Protein AF-A0AAY5L417-F1 (afdb_monomer)

Radius of gyration: 21.18 Å; Cα contacts (8 Å, |Δi|>4): 546; chains: 1; bounding box: 54×42×53 Å

Organism: Esox lucius (NCBI:txid8010)

Nearest PDB structures (foldseek):
  7d73-assembly1_F  TM=5.213E-01  e=3.204E-25  Homo sapiens
  7d72-assembly1_F  TM=5.221E-01  e=3.810E-23  Homo sapiens
  7x8k-assembly1_A  TM=5.295E-01  e=1.477E-20  Arabidopsis thaliana
  7x8k-assembly4_D  TM=5.295E-01  e=6.898E-20  Arabidopsis thaliana
  7x8j-assembly2_B  TM=5.228E-01  e=2.788E-18  Arabidopsis thaliana

Solvent-accessible surface area (backbone atoms only — not comparable to full-atom values): 12390 Å² total; per-residue (Å²): 79,40,33,40,34,44,46,79,59,76,36,74,89,54,54,75,62,35,76,85,38,56,50,44,62,42,65,54,92,92,36,34,42,37,52,59,52,50,56,54,40,43,75,54,57,38,43,36,41,34,36,28,35,60,71,74,57,69,66,53,50,56,52,45,52,56,49,23,67,74,69,74,39,48,70,45,78,43,77,43,92,62,94,61,59,88,65,34,52,55,62,73,40,38,75,81,60,62,80,53,93,63,74,64,49,78,46,60,38,85,64,87,75,92,70,61,54,53,58,52,48,52,44,44,65,72,44,71,61,97,72,84,63,79,38,93,56,40,44,76,35,60,78,48,42,74,35,42,68,46,44,51,24,49,51,18,35,37,30,40,42,21,32,38,24,41,24,41,38,30,42,52,15,35,41,29,38,52,15,38,40,34,38,28,37,42,22,37,51,16,36,39,24,35,51,19,37,39,26,67,60,20,34,39,26,43,44,22,37,37,44,60,66,30,42,34,26,28,28,40,34,42,57,71,37,75,44,87,68,64,34,84,59,67,43,76,46,127

Mean predicted aligned error: 10.75 Å

Secondary structure (DSSP, 8-state):
-EEEEEE----GGGTTGGGTS-GGGSBSSSSBHHHHHHHHHHHTT--EEEEEE-S-HHHHHHHHHHHHHHHTSEEEEEE-SS---TTHHHHHTHHHH-SSS--EEEEETT--S---HHHHHHHHHHHTSS--EE-TT-EE-TT-EE-SS-EE-TT-EE-TT-EEEEEEE-TT-EE-TT-EEEEEEE-TT-EE-TT-EEESSEEE-TT-EEPTT-EEES-EEPSS-EE-S-B-S--EE-

InterPro domains:
  IPR011004 Trimeric LpxA-like superfamily [SSF51161] (128-229)
  IPR018357 Hexapeptide transferase, conserved site [PS00101] (134-162)
  IPR025877 MobA-like NTP transferase [PF12804] (3-112)
  IPR029044 Nucleotide-diphospho-sugar transferases [G3DSA:3.90.550.10] (1-168)
  IPR029044 Nucleotide-diphospho-sugar transferases [SSF53448] (1-134)
  IPR050486 Mannose-1-phosphate guanyltransferase [PTHR22572] (1-134)
  IPR056729 Mannose-1-phosphate guanyltransferase, C-terminal domain [PF25087] (132-237)

pLDDT: mean 88.61, std 7.89, range [62.66, 98.31]

Sequence (238 aa):
MKALILVGGYGTRLRPLTLSVPKPLVEFANKPILLHQVEALVKAGVDHVILAVSYMSDLLEREMRVQEERLGIKISLSHEKEPLGTAGPLALARELLTDNDEPFFVLNSDVICDFPFEDMLKFHKHHGREGTIVDPTAVIGQNCTIGPNVTIGAGVVLEDGVRIKRCTVLKGSRVRSHSWLESCIVGWSSSVGQWVRMENVTVLGEDVIVNDELYLNGANVLPHKSITDSVPEPRIIM

Foldseek 3Di:
DEEEEEQPDCPVVPPPQSVVDRQQQPDDPNGRLQVLVVVLVVVLVHQEYEYADEPDVPVVVVVVVVVCVVSVGHYHYQYDPDPPDPCVSVVSCVVVQVPDPQDYHYYYSNDDDNDPSNVLRVLCVVQVDDDDDDDRQEAAEACEREHECEADEHNEYEYALEYEYNEYEYHLEYEYYNEYYYNEYHEANEYHEACEYADAHEYAYHHEYEYHNEYEHQEDEYHPYYHPHHHPDRDYHD

Structure (mmCIF, N/CA/C/O backbone):
data_AF-A0AAY5L417-F1
#
_entry.id   AF-A0AAY5L417-F1
#
loop_
_atom_site.group_PDB
_atom_site.id
_atom_site.type_symbol
_atom_site.label_atom_id
_atom_site.label_alt_id
_atom_site.label_comp_id
_atom_site.label_asym_id
_atom_site.label_entity_id
_atom_site.label_seq_id
_atom_site.pdbx_PDB_ins_code
_atom_site.Cartn_x
_atom_site.Cartn_y
_atom_site.Cartn_z
_atom_site.occupancy
_atom_site.B_iso_or_equiv
_atom_site.auth_seq_id
_atom_site.auth_comp_id
_atom_site.auth_asym_id
_atom_site.auth_atom_id
_atom_site.pdbx_PDB_model_num
ATOM 1 N N . MET A 1 1 ? -11.083 -9.565 11.251 1.00 91.38 1 MET A N 1
ATOM 2 C CA . MET A 1 1 ? -9.917 -8.845 10.673 1.00 91.38 1 MET A CA 1
ATOM 3 C C . MET A 1 1 ? -9.855 -7.396 11.124 1.00 91.38 1 MET A C 1
ATOM 5 O O . MET A 1 1 ? -10.886 -6.738 11.206 1.00 91.38 1 MET A O 1
ATOM 9 N N . LYS A 1 2 ? -8.645 -6.870 11.355 1.00 94.94 2 LYS A N 1
ATOM 10 C CA . LYS A 1 2 ? -8.449 -5.577 12.025 1.00 94.94 2 LYS A CA 1
ATOM 11 C C . LYS A 1 2 ? -7.824 -4.501 11.149 1.00 94.94 2 LYS A C 1
ATOM 13 O O . LYS A 1 2 ? -7.087 -4.789 10.207 1.00 94.94 2 LYS A O 1
ATOM 18 N N . ALA A 1 3 ? -8.066 -3.248 11.511 1.00 94.75 3 ALA A N 1
ATOM 19 C CA . ALA A 1 3 ? -7.359 -2.102 10.957 1.00 94.75 3 ALA A CA 1
ATOM 20 C C . ALA A 1 3 ? -7.036 -1.081 12.049 1.00 94.75 3 ALA A C 1
ATOM 22 O O . ALA A 1 3 ? -7.872 -0.808 12.904 1.00 94.75 3 ALA A O 1
ATOM 23 N N . LEU A 1 4 ? -5.850 -0.481 11.992 1.00 94.19 4 LEU A N 1
ATOM 24 C CA . LEU A 1 4 ? -5.454 0.656 12.811 1.00 94.19 4 LEU A CA 1
ATOM 25 C C . LEU A 1 4 ? -5.347 1.911 11.942 1.00 94.19 4 LEU A C 1
ATOM 27 O O . LEU A 1 4 ? -4.606 1.940 10.961 1.00 94.19 4 LEU A O 1
ATOM 31 N N . ILE A 1 5 ? -6.061 2.969 12.319 1.00 92.56 5 ILE A N 1
ATOM 32 C CA . ILE A 1 5 ? -6.009 4.265 11.641 1.00 92.56 5 ILE A CA 1
ATOM 33 C C . ILE A 1 5 ? -5.352 5.283 12.571 1.00 92.56 5 ILE A C 1
ATOM 35 O O . ILE A 1 5 ? -5.817 5.533 13.684 1.00 92.56 5 ILE A O 1
ATOM 39 N N . LEU A 1 6 ? -4.269 5.891 12.097 1.00 90.56 6 LEU A N 1
ATOM 40 C CA . LEU A 1 6 ? -3.504 6.913 12.800 1.00 90.56 6 LEU A CA 1
ATOM 41 C C . LEU A 1 6 ? -4.222 8.265 12.721 1.00 90.56 6 LEU A C 1
ATOM 43 O O . LEU A 1 6 ? -4.319 8.889 11.658 1.00 90.56 6 LEU A O 1
ATOM 47 N N . VAL A 1 7 ? -4.705 8.738 13.870 1.00 86.81 7 VAL A N 1
ATOM 48 C CA . VAL A 1 7 ? -5.500 9.964 14.052 1.00 86.81 7 VAL A CA 1
ATOM 49 C C . VAL A 1 7 ? -4.700 10.996 14.876 1.00 86.81 7 VAL A C 1
ATOM 51 O O . VAL A 1 7 ? -5.196 11.644 15.791 1.00 86.81 7 VAL A O 1
ATOM 54 N N . GLY A 1 8 ? -3.414 11.162 14.547 1.00 71.50 8 GLY A N 1
ATOM 55 C CA . GLY A 1 8 ? -2.454 11.944 15.348 1.00 71.50 8 GLY A CA 1
ATOM 56 C C . GLY A 1 8 ? -2.228 13.405 14.927 1.00 71.50 8 GLY A C 1
ATOM 57 O O . GLY A 1 8 ? -1.268 14.029 15.371 1.00 71.50 8 GLY A O 1
ATOM 58 N N . GLY A 1 9 ? -3.044 13.972 14.033 1.00 74.31 9 GLY A N 1
ATOM 59 C CA . GLY A 1 9 ? -2.756 15.269 13.406 1.00 74.31 9 GLY A CA 1
ATOM 60 C C . GLY A 1 9 ? -3.695 16.405 13.815 1.00 74.31 9 GLY A C 1
ATOM 61 O O . GLY A 1 9 ? -4.888 16.345 13.542 1.00 74.31 9 GLY A O 1
ATOM 62 N N . TYR A 1 10 ? -3.141 17.527 14.291 1.00 75.81 10 TYR A N 1
ATOM 63 C CA . TYR A 1 10 ? -3.894 18.770 14.564 1.00 75.81 10 TYR A CA 1
ATOM 64 C C . TYR A 1 10 ? -4.519 19.431 13.320 1.00 75.81 10 TYR A C 1
ATOM 66 O O . TYR A 1 10 ? -5.216 20.436 13.434 1.00 75.81 10 TYR A O 1
ATOM 74 N N . GLY A 1 11 ? -4.216 18.937 12.113 1.00 80.38 11 GLY A N 1
ATOM 75 C CA . GLY A 1 11 ? -4.819 19.425 10.871 1.00 80.38 11 GLY A CA 1
ATOM 76 C C . GLY A 1 11 ? -4.619 20.921 10.615 1.00 80.38 11 GLY A C 1
ATOM 77 O O . GLY A 1 11 ? -5.486 21.557 10.024 1.00 80.38 11 GLY A O 1
ATOM 78 N N . THR A 1 12 ? -3.491 21.499 11.043 1.00 84.38 12 THR A N 1
ATOM 79 C CA . THR A 1 12 ? -3.256 22.957 11.033 1.00 84.38 12 THR A CA 1
ATOM 80 C C . THR A 1 12 ? -3.364 23.601 9.651 1.00 84.38 12 THR A C 1
ATOM 82 O O . THR A 1 12 ? -3.789 24.747 9.547 1.00 84.38 12 THR A O 1
ATOM 85 N N . ARG A 1 13 ? -3.035 22.856 8.590 1.00 85.31 13 ARG A N 1
ATOM 86 C CA . ARG A 1 13 ? -3.146 23.297 7.189 1.00 85.31 13 ARG A CA 1
ATOM 87 C C . ARG A 1 13 ? -4.584 23.348 6.659 1.00 85.31 13 ARG A C 1
ATOM 89 O O . ARG A 1 13 ? -4.819 24.004 5.657 1.00 85.31 13 ARG A O 1
ATOM 96 N N . LEU A 1 14 ? -5.526 22.672 7.321 1.00 83.00 14 LEU A N 1
ATOM 97 C CA . LEU A 1 14 ? -6.958 22.678 6.986 1.00 83.00 14 LEU A CA 1
ATOM 98 C C . LEU A 1 14 ? -7.754 23.695 7.816 1.00 83.00 14 LEU A C 1
ATOM 100 O O . LEU A 1 14 ? -8.984 23.702 7.793 1.00 83.00 14 LEU A O 1
ATOM 104 N N . ARG A 1 15 ? -7.074 24.566 8.566 1.00 87.62 15 ARG A N 1
ATOM 105 C CA . ARG A 1 15 ? -7.744 25.678 9.243 1.00 87.62 15 ARG A CA 1
ATOM 106 C C . ARG A 1 15 ? -8.368 26.609 8.187 1.00 87.62 15 ARG A C 1
ATOM 108 O O . ARG A 1 15 ? -7.743 26.834 7.153 1.00 87.62 15 ARG A O 1
ATOM 115 N N . PRO A 1 16 ? -9.577 27.147 8.430 1.00 90.12 16 PRO A N 1
ATOM 116 C CA . PRO A 1 16 ? -10.263 27.210 9.725 1.00 90.12 16 PRO A CA 1
ATOM 117 C C . PRO A 1 16 ? -11.110 25.981 10.102 1.00 90.12 16 PRO A C 1
ATOM 119 O O . PRO A 1 16 ? -11.549 25.907 11.244 1.00 90.12 16 PRO A O 1
ATOM 122 N N . LEU A 1 17 ? -11.317 25.007 9.208 1.00 86.06 17 LEU A N 1
ATOM 123 C CA . LEU A 1 17 ? -12.236 23.875 9.438 1.00 86.06 17 LEU A CA 1
ATOM 124 C C . LEU A 1 17 ? -11.851 23.036 10.664 1.00 86.06 17 LEU A C 1
ATOM 126 O O . LEU A 1 17 ? -12.703 22.598 11.431 1.00 86.06 17 LEU A O 1
ATOM 130 N N . THR A 1 18 ? -10.549 22.869 10.883 1.00 86.50 18 THR A N 1
ATOM 131 C CA . THR A 1 18 ? -10.002 22.067 11.984 1.00 86.50 18 THR A CA 1
ATOM 132 C C . THR A 1 18 ? -9.954 22.785 13.336 1.00 86.50 18 THR A C 1
ATOM 134 O O . THR A 1 18 ? -9.373 22.264 14.285 1.00 86.50 18 THR A O 1
ATOM 137 N N . LEU A 1 19 ? -10.528 23.992 13.441 1.00 85.12 19 LEU A N 1
ATOM 138 C CA . LEU A 1 19 ? -10.663 24.707 14.716 1.00 85.12 19 LEU A CA 1
ATOM 139 C C . LEU A 1 19 ? -11.875 24.235 15.529 1.00 85.12 19 LEU A C 1
ATOM 141 O O . LEU A 1 19 ? -11.821 24.267 16.755 1.00 85.12 19 LEU A O 1
ATOM 145 N N . SER A 1 20 ? -12.954 23.815 14.864 1.00 84.81 20 SER A N 1
ATOM 146 C CA . SER A 1 20 ? -14.202 23.370 15.500 1.00 84.81 20 SER A CA 1
ATOM 147 C C . SER A 1 20 ? -14.450 21.867 15.373 1.00 84.81 20 SER A C 1
ATOM 149 O O . SER A 1 20 ? -15.219 21.314 16.155 1.00 84.81 20 SER A O 1
ATOM 151 N N . VAL A 1 21 ? -13.814 21.207 14.401 1.00 86.31 21 VAL A N 1
ATOM 152 C CA . VAL A 1 21 ? -14.024 19.792 14.075 1.00 86.31 21 VAL A CA 1
ATOM 153 C C . VAL A 1 21 ? -12.662 19.096 13.957 1.00 86.31 21 VAL A C 1
ATOM 155 O O . VAL A 1 21 ? -11.756 19.641 13.325 1.00 86.31 21 VAL A O 1
ATOM 158 N N . PRO A 1 22 ? -12.458 17.899 14.538 1.00 86.12 22 PRO A N 1
ATOM 159 C CA . PRO A 1 22 ? -11.199 17.181 14.383 1.00 86.12 22 PRO A CA 1
ATOM 160 C C . PRO A 1 22 ? -10.995 16.774 12.917 1.00 86.12 22 PRO A C 1
ATOM 162 O O . PRO A 1 22 ? -11.947 16.430 12.219 1.00 86.12 22 PRO A O 1
ATOM 165 N N . LYS A 1 23 ? -9.739 16.770 12.448 1.00 87.62 23 LYS A N 1
ATOM 166 C CA . LYS A 1 23 ? -9.378 16.487 11.043 1.00 87.62 23 LYS A CA 1
ATOM 167 C C . LYS A 1 23 ? -10.105 15.277 10.416 1.00 87.62 23 LYS A C 1
ATOM 169 O O . LYS A 1 23 ? -10.575 15.430 9.293 1.00 87.62 23 LYS A O 1
ATOM 174 N N . PRO A 1 24 ? -10.242 14.115 11.088 1.00 89.00 24 PRO A N 1
ATOM 175 C CA . PRO A 1 24 ? -10.909 12.948 10.502 1.00 89.00 24 PRO A CA 1
ATOM 176 C C . PRO A 1 24 ? -12.411 13.146 10.251 1.00 89.00 24 PRO A C 1
ATOM 178 O O . PRO A 1 24 ? -12.980 12.457 9.408 1.00 89.00 24 PRO A O 1
ATOM 181 N N . LEU A 1 25 ? -13.044 14.072 10.980 1.00 89.44 25 LEU A N 1
ATOM 182 C CA . LEU A 1 25 ? -14.461 14.409 10.842 1.00 89.44 25 LEU A CA 1
ATOM 183 C C . LEU A 1 25 ? -14.721 15.559 9.867 1.00 89.44 25 LEU A C 1
ATOM 185 O O . LEU A 1 25 ? -15.877 15.848 9.575 1.00 89.44 25 LEU A O 1
ATOM 189 N N . VAL A 1 26 ? -13.676 16.214 9.349 1.00 89.44 26 VAL A N 1
ATOM 190 C CA . VAL A 1 26 ? -13.856 17.185 8.266 1.00 89.44 26 VAL A CA 1
ATOM 191 C C . VAL A 1 26 ? -14.496 16.462 7.088 1.00 89.44 26 VAL A C 1
ATOM 193 O O . VAL A 1 26 ? -14.071 15.368 6.716 1.00 89.44 26 VAL A O 1
ATOM 196 N N . GLU A 1 27 ? -15.536 17.057 6.520 1.00 89.25 27 GLU A N 1
ATOM 197 C CA . GLU A 1 27 ? -16.253 16.453 5.409 1.00 89.25 27 GLU A CA 1
ATOM 198 C C . GLU A 1 27 ? -15.516 16.680 4.089 1.00 89.25 27 GLU A C 1
ATOM 200 O O . GLU A 1 27 ? -15.086 17.787 3.760 1.00 89.25 27 GLU A O 1
ATOM 205 N N . PHE A 1 28 ? -15.419 15.618 3.300 1.00 86.12 28 PHE A N 1
ATOM 206 C CA . PHE A 1 28 ? -15.027 15.651 1.903 1.00 86.12 28 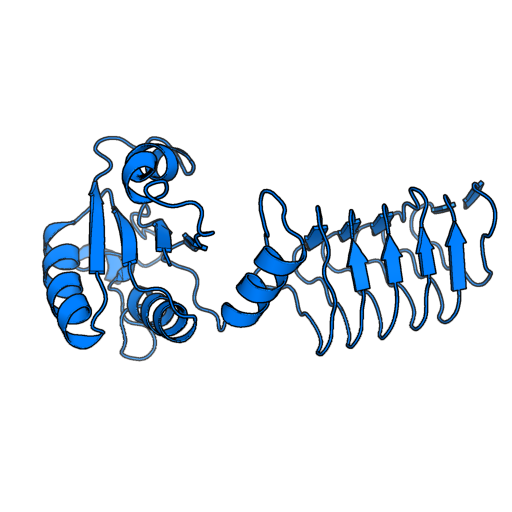PHE A CA 1
ATOM 207 C C . PHE A 1 28 ? -16.136 14.994 1.082 1.00 86.12 28 PHE A C 1
ATOM 209 O O . PHE A 1 28 ? -16.503 13.845 1.336 1.00 86.12 28 PHE A O 1
ATOM 216 N N . ALA A 1 29 ? -16.694 15.740 0.126 1.00 86.50 29 ALA A N 1
ATOM 217 C CA . ALA A 1 29 ? -17.884 15.340 -0.629 1.00 86.50 29 ALA A CA 1
ATOM 218 C C . ALA A 1 29 ? -19.081 14.958 0.277 1.00 86.50 29 ALA A C 1
ATOM 220 O O . ALA A 1 29 ? -19.704 13.916 0.087 1.00 86.50 29 ALA A O 1
ATOM 221 N N . ASN A 1 30 ? -19.395 15.814 1.265 1.00 88.06 30 ASN A N 1
ATOM 222 C CA . ASN A 1 30 ? -20.503 15.655 2.229 1.00 88.06 30 ASN A CA 1
ATOM 223 C C . ASN A 1 30 ? -20.436 14.372 3.078 1.00 88.06 30 ASN A C 1
ATOM 225 O O . ASN A 1 30 ? -21.458 13.829 3.493 1.00 88.06 30 ASN A O 1
ATOM 229 N N . LYS A 1 31 ? -19.228 13.849 3.299 1.00 88.25 31 LYS A N 1
ATOM 230 C CA . LYS A 1 31 ? -18.982 12.689 4.152 1.00 88.25 31 LYS A CA 1
ATOM 231 C C . LYS A 1 31 ? -17.668 12.885 4.913 1.00 88.25 31 LYS A C 1
ATOM 233 O O . LYS A 1 31 ? -16.700 13.328 4.292 1.00 88.25 31 LYS A O 1
ATOM 238 N N . PRO A 1 32 ? -17.586 12.548 6.213 1.00 90.25 32 PRO A N 1
ATOM 239 C CA . PRO A 1 32 ? -16.332 12.598 6.963 1.00 90.25 32 PRO A CA 1
ATOM 240 C C . PRO A 1 32 ? -15.194 11.860 6.248 1.00 90.25 32 PRO A C 1
ATOM 242 O O . PRO A 1 32 ? -15.387 10.734 5.783 1.00 90.25 32 PRO A O 1
ATOM 245 N N . ILE A 1 33 ? -14.002 12.465 6.192 1.00 90.06 33 ILE A N 1
ATOM 246 C CA . ILE A 1 33 ? -12.805 11.878 5.558 1.00 90.06 33 ILE A CA 1
ATOM 247 C C . ILE A 1 33 ? -12.553 10.452 6.062 1.00 90.06 33 ILE A C 1
ATOM 249 O O . ILE A 1 33 ? -12.352 9.537 5.264 1.00 90.06 33 ILE A O 1
ATOM 253 N N . LEU A 1 34 ? -12.627 10.255 7.381 1.00 91.06 34 LEU A N 1
ATOM 254 C CA . LEU A 1 34 ? -12.413 8.954 8.011 1.00 91.06 34 LEU A CA 1
ATOM 255 C C . LEU A 1 34 ? -13.403 7.895 7.517 1.00 91.06 34 LEU A C 1
ATOM 257 O O . LEU A 1 34 ? -13.041 6.732 7.355 1.00 91.06 34 LEU A O 1
ATOM 261 N N . LEU A 1 35 ? -14.650 8.292 7.262 1.00 91.38 35 LEU A N 1
ATOM 262 C CA . LEU A 1 35 ? -15.721 7.361 6.939 1.00 91.38 35 LEU A CA 1
ATOM 263 C C . LEU A 1 35 ? -15.547 6.729 5.557 1.00 91.38 35 LEU A C 1
ATOM 265 O O . LEU A 1 35 ? -15.910 5.571 5.377 1.00 91.38 35 LEU A O 1
ATOM 269 N N . HIS A 1 36 ? -14.934 7.444 4.607 1.00 91.00 36 HIS A N 1
ATOM 270 C CA . HIS A 1 36 ? -14.555 6.863 3.314 1.00 91.00 36 HIS A CA 1
ATOM 271 C C . HIS A 1 36 ? -13.605 5.671 3.491 1.00 91.00 36 HIS A C 1
ATOM 273 O O . HIS A 1 36 ? -13.816 4.626 2.879 1.00 91.00 36 HIS A O 1
ATOM 279 N N . GLN A 1 37 ? -12.602 5.797 4.371 1.00 91.06 37 GLN A N 1
ATOM 280 C CA . GLN A 1 37 ? -11.658 4.711 4.656 1.00 91.06 37 GLN A CA 1
ATOM 281 C C . GLN A 1 37 ? -12.329 3.556 5.400 1.00 91.06 37 GLN A C 1
ATOM 283 O O . GLN A 1 37 ? -12.148 2.401 5.027 1.00 91.06 37 GLN A O 1
ATOM 288 N N . VAL A 1 38 ? -13.124 3.858 6.432 1.00 92.81 38 VAL A N 1
ATOM 289 C CA . VAL A 1 38 ? -13.808 2.829 7.227 1.00 92.81 38 VAL A CA 1
ATOM 290 C C . VAL A 1 38 ? -14.755 2.013 6.348 1.00 92.81 38 VAL A C 1
ATOM 292 O O . VAL A 1 38 ? -14.675 0.792 6.356 1.00 92.81 38 VAL A O 1
ATOM 295 N N . GLU A 1 39 ? -15.592 2.647 5.524 1.00 92.25 39 GLU A N 1
ATOM 296 C CA . GLU A 1 39 ? -16.501 1.924 4.622 1.00 92.25 39 GLU A CA 1
ATOM 297 C C . GLU A 1 39 ? -15.750 1.038 3.616 1.00 92.25 39 GLU A C 1
ATOM 299 O O . GLU A 1 39 ? -16.204 -0.065 3.308 1.00 92.25 39 GLU A O 1
ATOM 304 N N . ALA A 1 40 ? -14.597 1.489 3.115 1.00 91.00 40 ALA A N 1
ATOM 305 C CA . ALA A 1 40 ? -13.755 0.692 2.227 1.00 91.00 40 ALA A CA 1
ATOM 306 C C . ALA A 1 40 ? -13.113 -0.511 2.947 1.00 91.00 40 ALA A C 1
ATOM 308 O O . ALA A 1 40 ? -13.074 -1.607 2.390 1.00 91.00 40 ALA A O 1
ATOM 309 N N . LEU A 1 41 ? -12.679 -0.344 4.200 1.00 93.25 41 LEU A N 1
ATOM 310 C CA . LEU A 1 41 ? -12.160 -1.433 5.035 1.00 93.25 41 LEU A CA 1
ATOM 311 C C . LEU A 1 41 ? -13.239 -2.474 5.360 1.00 93.25 41 LEU A C 1
ATOM 313 O O . LEU A 1 41 ? -12.972 -3.672 5.277 1.00 93.25 41 LEU A O 1
ATOM 317 N N . VAL A 1 42 ? -14.464 -2.037 5.674 1.00 93.94 42 VAL A N 1
ATOM 318 C CA . VAL A 1 42 ? -15.598 -2.943 5.932 1.00 93.94 42 VAL A CA 1
ATOM 319 C C . VAL A 1 42 ? -15.894 -3.804 4.708 1.00 93.94 42 VAL A C 1
ATOM 321 O O . VAL A 1 42 ? -16.058 -5.015 4.836 1.00 93.94 42 VAL A O 1
ATOM 324 N N . LYS A 1 43 ? -15.888 -3.214 3.504 1.00 91.19 43 LYS A N 1
ATOM 325 C CA . LYS A 1 43 ? -16.041 -3.974 2.250 1.00 91.19 43 LYS A CA 1
ATOM 326 C C . LYS A 1 43 ? -14.951 -5.035 2.075 1.00 91.19 43 LYS A C 1
ATOM 328 O O . LYS A 1 43 ? -15.248 -6.118 1.592 1.00 91.19 43 LYS A O 1
ATOM 333 N N . ALA A 1 44 ? -13.729 -4.753 2.527 1.00 91.00 44 ALA A N 1
ATOM 334 C CA . ALA A 1 44 ? -12.610 -5.694 2.496 1.00 91.00 44 ALA A CA 1
ATOM 335 C C . ALA A 1 44 ? -12.645 -6.765 3.609 1.00 91.00 44 ALA A C 1
ATOM 337 O O . ALA A 1 44 ? -11.736 -7.593 3.685 1.00 91.00 44 ALA A O 1
ATOM 338 N N . GLY A 1 45 ? -13.673 -6.766 4.465 1.00 93.31 45 GLY A N 1
ATOM 339 C CA . GLY A 1 45 ? -13.864 -7.752 5.531 1.00 93.31 45 GLY A CA 1
ATOM 340 C C . GLY A 1 45 ? -13.271 -7.363 6.887 1.00 93.31 45 GLY A C 1
ATOM 341 O O . GLY A 1 45 ? -13.110 -8.230 7.745 1.00 93.31 45 GLY A O 1
ATOM 342 N N . VAL A 1 46 ? -12.930 -6.089 7.102 1.00 95.00 46 VAL A N 1
ATOM 343 C CA . VAL A 1 46 ? -12.531 -5.589 8.427 1.00 95.00 46 VAL A CA 1
ATOM 344 C C . VAL A 1 46 ? -13.761 -5.471 9.324 1.00 95.00 46 VAL A C 1
ATOM 346 O O . VAL A 1 46 ? -14.717 -4.777 8.988 1.00 95.00 46 VAL A O 1
ATOM 349 N N . ASP A 1 47 ? -13.707 -6.120 10.484 1.00 94.62 47 ASP A N 1
ATOM 350 C CA . ASP A 1 47 ? -14.770 -6.145 11.496 1.00 94.62 47 ASP A CA 1
ATOM 351 C C . ASP A 1 47 ? -14.419 -5.333 12.750 1.00 94.62 47 ASP A C 1
ATOM 353 O O . ASP A 1 47 ? -15.296 -5.034 13.561 1.00 94.62 47 ASP A O 1
ATOM 357 N N . HIS A 1 48 ? -13.151 -4.939 12.911 1.00 95.31 48 HIS A N 1
ATOM 358 C CA . HIS A 1 48 ? -12.685 -4.157 14.052 1.00 95.31 48 HIS A CA 1
ATOM 359 C C . HIS A 1 48 ? -11.695 -3.072 13.615 1.00 95.31 48 HIS A C 1
ATOM 361 O O . HIS A 1 48 ? -10.580 -3.353 13.173 1.00 95.31 48 HIS A O 1
ATOM 367 N N . VAL A 1 49 ? -12.097 -1.810 13.768 1.00 95.38 49 VAL A N 1
ATOM 368 C CA . VAL A 1 49 ? -11.269 -0.633 13.481 1.00 95.38 49 VAL A CA 1
ATOM 369 C C . VAL A 1 49 ? -10.786 -0.002 14.786 1.00 95.38 49 VAL A C 1
ATOM 371 O O . VAL A 1 49 ? -11.567 0.284 15.690 1.00 95.38 49 VAL A O 1
ATOM 374 N N . ILE A 1 50 ? -9.485 0.243 14.884 1.00 93.88 50 ILE A N 1
ATOM 375 C CA . ILE A 1 50 ? -8.827 0.875 16.025 1.00 93.88 50 ILE A CA 1
ATOM 376 C C . ILE A 1 50 ? -8.354 2.260 15.587 1.00 93.88 50 ILE A C 1
ATOM 378 O O . ILE A 1 50 ? -7.533 2.394 14.682 1.00 93.88 50 ILE A O 1
ATOM 382 N N . LEU A 1 51 ? -8.860 3.308 16.225 1.00 92.44 51 LEU A N 1
ATOM 383 C CA . LEU A 1 51 ? -8.451 4.683 15.962 1.00 92.44 51 LEU A CA 1
ATOM 384 C C . LEU A 1 51 ? -7.424 5.110 17.006 1.00 92.44 51 LEU A C 1
ATOM 386 O O . LEU A 1 51 ? -7.725 5.208 18.194 1.00 92.44 51 LEU A O 1
ATOM 390 N N . ALA A 1 52 ? -6.206 5.376 16.555 1.00 90.06 52 ALA A N 1
ATOM 391 C CA . ALA A 1 52 ? -5.123 5.897 17.376 1.00 90.06 52 ALA A CA 1
ATOM 392 C C . ALA A 1 52 ? -5.269 7.417 17.531 1.00 90.06 52 ALA A C 1
ATOM 394 O O . ALA A 1 52 ? -4.853 8.168 16.648 1.00 90.06 52 ALA A O 1
ATOM 395 N N . VAL A 1 53 ? -5.891 7.863 18.623 1.00 86.19 53 VAL A N 1
ATOM 396 C CA . VAL A 1 53 ? -6.335 9.251 18.836 1.00 86.19 53 VAL A CA 1
ATOM 397 C C . VAL A 1 53 ? -5.513 9.954 19.915 1.00 86.19 53 VAL A C 1
ATOM 399 O O . VAL A 1 53 ? -5.186 9.355 20.934 1.00 86.19 53 VAL A O 1
ATOM 402 N N . SER A 1 54 ? -5.237 11.247 19.728 1.00 75.06 54 SER A N 1
ATOM 403 C CA . SER A 1 54 ? -4.555 12.085 20.732 1.00 75.06 54 SER A CA 1
ATOM 404 C C . SER A 1 54 ? -5.354 13.329 21.161 1.00 75.06 54 SER A C 1
ATOM 406 O O . SER A 1 54 ? -5.345 13.684 22.336 1.00 75.06 54 SER A O 1
ATOM 408 N N . TYR A 1 55 ? -6.079 13.991 20.243 1.00 66.12 55 TYR A N 1
ATOM 409 C CA . TYR A 1 55 ? -6.741 15.292 20.465 1.00 66.12 55 TYR A CA 1
ATOM 410 C C . TYR A 1 55 ? -8.247 15.273 20.132 1.00 66.12 55 TYR A C 1
ATOM 412 O O . TYR A 1 55 ? -8.652 14.624 19.172 1.00 66.12 55 TYR A O 1
ATOM 420 N N . MET A 1 56 ? -9.065 16.032 20.887 1.00 62.66 56 MET A N 1
ATOM 421 C CA . MET A 1 56 ? -10.527 16.192 20.694 1.00 62.66 56 MET A CA 1
ATOM 422 C C . MET A 1 56 ? -11.302 14.862 20.562 1.00 62.66 56 MET A C 1
ATOM 424 O O . MET A 1 56 ? -12.099 14.674 19.641 1.00 62.66 56 MET A O 1
ATOM 428 N N . SER A 1 57 ? -11.081 13.933 21.497 1.00 66.00 57 SER A N 1
ATOM 429 C CA . SER A 1 57 ? -11.654 12.583 21.439 1.00 66.00 57 SER A CA 1
ATOM 430 C C . SER A 1 57 ? -13.172 12.523 21.599 1.00 66.00 57 SER A C 1
ATOM 432 O O . SER A 1 57 ? -13.777 11.652 20.994 1.00 66.00 57 SER A O 1
ATOM 434 N N . ASP A 1 58 ? -13.808 13.435 22.337 1.00 79.88 58 ASP A N 1
ATOM 435 C CA . ASP A 1 58 ? -15.224 13.272 22.713 1.00 79.88 58 ASP A CA 1
ATOM 436 C C . ASP A 1 58 ? -16.192 13.377 21.524 1.00 79.88 58 ASP A C 1
ATOM 438 O O . ASP A 1 58 ? -17.159 12.621 21.431 1.00 79.88 58 ASP A O 1
ATOM 442 N N . LEU A 1 59 ? -15.950 14.318 20.601 1.00 83.25 59 LEU A N 1
ATOM 443 C CA . LEU A 1 59 ? -16.781 14.465 19.400 1.00 83.25 59 LEU A CA 1
ATOM 444 C C . LEU A 1 59 ? -16.567 13.285 18.448 1.00 83.25 59 LEU A C 1
ATOM 446 O O . LEU A 1 59 ? -17.531 12.741 17.916 1.00 83.25 59 LEU A O 1
ATOM 450 N N . LEU A 1 60 ? -15.306 12.879 18.276 1.00 85.69 60 LEU A N 1
ATOM 451 C CA . LEU A 1 60 ? -14.949 11.716 17.474 1.00 85.69 60 LEU A CA 1
ATOM 452 C C . LEU A 1 60 ? -15.564 10.440 18.054 1.00 85.69 60 LEU A C 1
ATOM 454 O O . LEU A 1 60 ? -16.140 9.666 17.307 1.00 85.69 60 LEU A O 1
ATOM 458 N N . GLU A 1 61 ? -15.516 10.246 19.369 1.00 86.44 61 GLU A N 1
ATOM 459 C CA . GLU A 1 61 ? -16.098 9.084 20.040 1.00 86.44 61 GLU A CA 1
ATOM 460 C C . GLU A 1 61 ? -17.612 9.007 19.834 1.00 86.44 61 GLU A C 1
ATOM 462 O O . GLU A 1 61 ? -18.129 7.947 19.486 1.00 86.44 61 GLU A O 1
ATOM 467 N N . ARG A 1 62 ? -18.326 10.127 20.002 1.00 88.62 62 ARG A N 1
ATOM 468 C CA . ARG A 1 62 ? -19.779 10.179 19.774 1.00 88.62 62 ARG A CA 1
ATOM 469 C C . ARG A 1 62 ? -20.137 9.814 18.341 1.00 88.62 62 ARG A C 1
ATOM 471 O O . ARG A 1 62 ? -21.018 8.985 18.140 1.00 88.62 62 ARG A O 1
ATOM 478 N N . GLU A 1 63 ? -19.446 10.405 17.370 1.00 88.69 63 GLU A N 1
ATOM 479 C CA . GLU A 1 63 ? -19.691 10.119 15.958 1.00 88.69 63 GLU A CA 1
ATOM 480 C C . GLU A 1 63 ? -19.356 8.661 15.628 1.00 88.69 63 GLU A C 1
ATOM 482 O O . GLU A 1 63 ? -20.141 7.970 14.986 1.00 88.69 63 GLU A O 1
ATOM 487 N N . MET A 1 64 ? -18.230 8.146 16.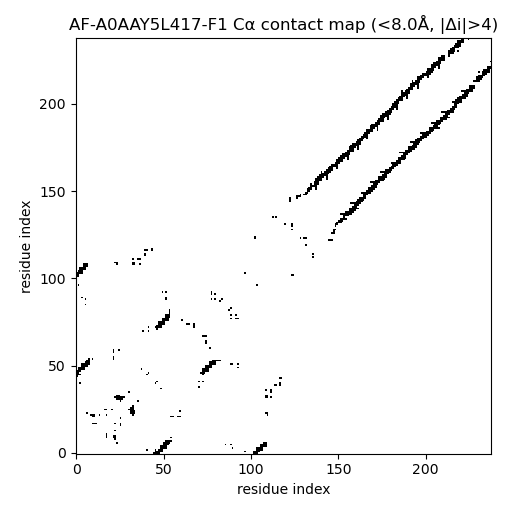125 1.00 89.62 64 MET A N 1
ATOM 488 C CA . MET A 1 64 ? -17.816 6.769 15.865 1.00 89.62 64 MET A CA 1
ATOM 489 C C . MET A 1 64 ? -18.773 5.735 16.452 1.00 89.62 64 MET A C 1
ATOM 491 O O . MET A 1 64 ? -18.982 4.726 15.795 1.00 89.62 64 MET A O 1
ATOM 495 N N . ARG A 1 65 ? -19.423 5.987 17.595 1.00 90.00 65 ARG A N 1
ATOM 496 C CA . ARG A 1 65 ? -20.475 5.093 18.121 1.00 90.00 65 ARG A CA 1
ATOM 497 C C . ARG A 1 65 ? -21.667 4.971 17.169 1.00 90.00 65 ARG A C 1
ATOM 499 O O . ARG A 1 65 ? -22.162 3.874 16.940 1.00 90.00 65 ARG A O 1
ATOM 506 N N . VAL A 1 66 ? -22.095 6.082 16.565 1.00 92.38 66 VAL A N 1
ATOM 507 C CA . VAL A 1 66 ? -23.174 6.069 15.561 1.00 92.38 66 VAL A CA 1
ATOM 508 C C . VAL A 1 66 ? -22.747 5.272 14.326 1.00 92.38 66 VAL A C 1
ATOM 510 O O . VAL A 1 66 ? -23.525 4.489 13.780 1.00 92.38 66 VAL A O 1
ATOM 513 N N . GLN A 1 67 ? -21.499 5.448 13.884 1.00 92.12 67 GLN A N 1
ATOM 514 C CA . GLN A 1 67 ? -20.969 4.721 12.730 1.00 92.12 67 GLN A CA 1
ATOM 515 C C . GLN A 1 67 ? -20.739 3.231 13.025 1.00 92.12 67 GLN A C 1
ATOM 517 O O . GLN A 1 67 ? -20.959 2.411 12.137 1.00 92.12 67 GLN A O 1
ATOM 522 N N . GLU A 1 68 ? -20.348 2.879 14.250 1.00 92.44 68 GLU A N 1
ATOM 523 C CA . GLU A 1 68 ? -20.178 1.506 14.736 1.00 92.44 68 GLU A CA 1
ATOM 524 C C . GLU A 1 68 ? -21.486 0.715 14.585 1.00 92.44 68 GLU A C 1
ATOM 526 O O . GLU A 1 68 ? -21.516 -0.316 13.911 1.00 92.44 68 GLU A O 1
ATOM 531 N N . GLU A 1 69 ? -22.592 1.262 15.101 1.00 92.06 69 GLU A N 1
ATOM 532 C CA . GLU A 1 69 ? -23.929 0.669 14.974 1.00 92.06 69 GLU A CA 1
ATOM 533 C C . GLU A 1 69 ? -24.397 0.594 13.516 1.00 92.06 69 GLU A C 1
ATOM 535 O O . GLU A 1 69 ? -24.930 -0.428 13.083 1.00 92.06 69 GLU A O 1
ATOM 540 N N . ARG A 1 70 ? -24.177 1.660 12.733 1.00 93.62 70 ARG A N 1
ATOM 541 C CA . ARG A 1 70 ? -24.604 1.720 11.326 1.00 93.62 70 ARG A CA 1
ATOM 542 C C . ARG A 1 70 ? -23.887 0.694 10.448 1.00 93.62 70 ARG A C 1
ATOM 544 O O . ARG A 1 70 ? -24.492 0.156 9.524 1.00 93.62 70 ARG A O 1
ATOM 551 N N . LEU A 1 71 ? -22.594 0.488 10.682 1.00 92.81 71 LEU A N 1
ATOM 552 C CA . LEU A 1 71 ? -21.745 -0.375 9.862 1.00 92.81 71 LEU A CA 1
ATOM 553 C C . LEU A 1 71 ? -21.687 -1.817 10.376 1.00 92.81 71 LEU A C 1
ATOM 555 O O . LEU A 1 71 ? -21.247 -2.692 9.635 1.00 92.81 71 LEU A O 1
ATOM 559 N N . GLY A 1 72 ? -22.132 -2.073 11.611 1.00 93.38 72 GLY A N 1
ATOM 560 C CA . GLY A 1 72 ? -22.119 -3.407 12.212 1.00 93.38 72 GLY A CA 1
ATOM 561 C C . GLY A 1 72 ? -20.709 -3.936 12.487 1.00 93.38 72 GLY A C 1
ATOM 562 O O . GLY A 1 72 ? -20.489 -5.143 12.436 1.00 93.38 72 GLY A O 1
ATOM 563 N N . ILE A 1 73 ? -19.756 -3.039 12.749 1.00 95.31 73 ILE A N 1
ATOM 564 C CA . ILE A 1 73 ? -18.369 -3.369 13.110 1.00 95.31 73 ILE A CA 1
ATOM 565 C C . ILE A 1 73 ? -18.070 -2.910 14.530 1.00 95.31 73 ILE A C 1
ATOM 567 O O . ILE A 1 73 ? -18.875 -2.205 15.119 1.00 95.31 73 ILE A O 1
ATOM 571 N N . LYS A 1 74 ? -16.906 -3.270 15.072 1.00 94.56 74 LYS A N 1
ATOM 572 C CA . LYS A 1 74 ? -16.387 -2.725 16.329 1.00 94.56 74 LYS A CA 1
ATOM 573 C C . LYS A 1 74 ? -15.460 -1.544 16.052 1.00 94.56 74 LYS A C 1
ATOM 575 O O . LYS A 1 74 ? -14.547 -1.668 15.233 1.00 94.56 74 LYS A O 1
ATOM 580 N N . ILE A 1 75 ? -15.618 -0.430 16.763 1.00 94.06 75 ILE A N 1
ATOM 581 C CA . ILE A 1 75 ? -14.696 0.714 16.684 1.00 94.06 75 ILE A CA 1
ATOM 582 C C . ILE A 1 75 ? -14.117 0.993 18.072 1.00 94.06 75 ILE A C 1
ATOM 584 O O . ILE A 1 75 ? -14.831 1.232 19.036 1.00 94.06 75 ILE A O 1
ATOM 588 N N . SER A 1 76 ? -12.792 0.939 18.206 1.00 91.56 76 SER A N 1
ATOM 589 C CA . SER A 1 76 ? -12.096 1.182 19.476 1.00 91.56 76 SER A CA 1
ATOM 590 C C . SER A 1 76 ? -11.178 2.390 19.379 1.00 91.56 76 SER 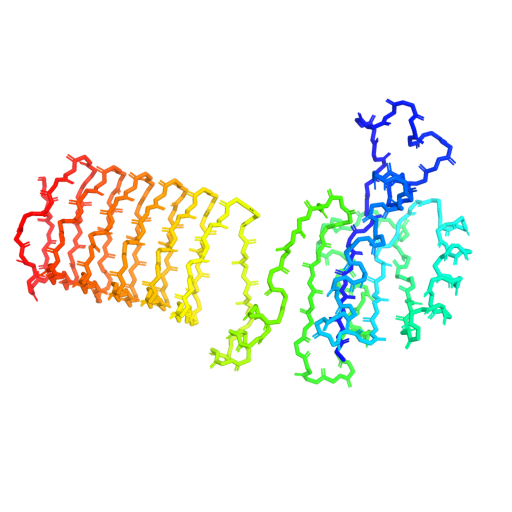A C 1
ATOM 592 O O . SER A 1 76 ? -10.490 2.572 18.379 1.00 91.56 76 SER A O 1
ATOM 594 N N . LEU A 1 77 ? -11.131 3.199 20.433 1.00 88.75 77 LEU A N 1
ATOM 595 C CA . LEU A 1 77 ? -10.224 4.339 20.524 1.00 88.75 77 LEU A CA 1
ATOM 596 C C . LEU A 1 77 ? -8.999 3.962 21.361 1.00 88.75 77 LEU A C 1
ATOM 598 O O . LEU A 1 77 ? -9.120 3.581 22.524 1.00 88.75 77 LEU A O 1
ATOM 602 N N . SER A 1 78 ? -7.812 4.080 20.772 1.00 88.75 78 SER A N 1
ATOM 603 C CA . SER A 1 78 ? -6.536 3.969 21.476 1.00 88.75 78 SER A CA 1
ATOM 604 C C . SER A 1 78 ? -6.033 5.373 21.784 1.00 88.75 78 SER A C 1
ATOM 606 O O . SER A 1 78 ? -5.538 6.063 20.892 1.00 88.75 78 SER A O 1
ATOM 608 N N . HIS A 1 79 ? -6.187 5.797 23.038 1.00 84.56 79 HIS A N 1
ATOM 609 C CA . HIS A 1 79 ? -5.830 7.143 23.476 1.00 84.56 79 HIS A CA 1
ATOM 610 C C . HIS A 1 79 ? -4.334 7.261 23.762 1.00 84.56 79 HIS A C 1
ATOM 612 O O . HIS A 1 79 ? -3.801 6.654 24.692 1.00 84.56 79 HIS A O 1
ATOM 618 N N . GLU A 1 80 ? -3.669 8.102 22.985 1.00 79.44 80 GLU A N 1
ATOM 619 C CA . GLU A 1 80 ? -2.281 8.476 23.178 1.00 79.44 80 GLU A CA 1
ATOM 620 C C . GLU A 1 80 ? -2.206 9.710 24.093 1.00 79.44 80 GLU A C 1
ATOM 622 O O . GLU A 1 80 ? -2.672 10.793 23.742 1.00 79.44 80 GLU A O 1
ATOM 627 N N . LYS A 1 81 ? -1.652 9.537 25.302 1.00 73.88 81 LYS A N 1
ATOM 628 C CA . LYS A 1 81 ? -1.549 10.615 26.306 1.00 73.88 81 LYS A CA 1
ATOM 629 C C . LYS A 1 81 ? -0.462 11.639 25.974 1.00 73.88 81 LYS A C 1
ATOM 631 O O . LYS A 1 81 ? -0.605 12.811 26.305 1.00 73.88 81 LYS A O 1
ATOM 636 N N . GLU A 1 82 ? 0.612 11.188 25.338 1.00 74.94 82 GLU A N 1
ATOM 637 C CA . GLU A 1 82 ? 1.771 11.990 24.949 1.00 74.94 82 GLU A CA 1
ATOM 638 C C . GLU A 1 82 ? 2.199 11.581 23.540 1.00 74.94 82 GLU A C 1
ATOM 640 O O . GLU A 1 82 ? 2.084 10.406 23.217 1.00 74.94 82 GLU A O 1
ATOM 645 N N . PRO A 1 83 ? 2.700 12.494 22.696 1.00 72.06 83 PRO A N 1
ATOM 646 C CA . PRO A 1 83 ? 3.101 12.153 21.335 1.00 72.06 83 PRO A CA 1
ATOM 647 C C . PRO A 1 83 ? 4.314 11.205 21.334 1.00 72.06 83 PRO A C 1
ATOM 649 O O . PRO A 1 83 ? 5.445 11.637 21.553 1.00 72.06 83 PRO A O 1
ATOM 652 N N . LEU A 1 84 ? 4.095 9.922 21.034 1.00 75.12 84 LEU A N 1
ATOM 653 C CA . LEU A 1 84 ? 5.120 8.870 20.976 1.00 75.12 84 LEU A CA 1
ATOM 654 C C . LEU A 1 84 ? 5.652 8.637 19.544 1.00 75.12 84 LEU A C 1
ATOM 656 O O . LEU A 1 84 ? 6.372 7.671 19.280 1.00 75.12 84 LEU A O 1
ATOM 660 N N . GLY A 1 85 ? 5.307 9.521 18.603 1.00 74.12 85 GLY A N 1
ATOM 661 C CA . GLY A 1 85 ? 5.628 9.379 17.179 1.00 74.12 85 GLY A CA 1
ATOM 662 C C . GLY A 1 85 ? 4.750 8.339 16.472 1.00 74.12 85 GLY A C 1
ATOM 663 O O . GLY A 1 85 ? 3.834 7.782 17.056 1.00 74.12 85 GLY A O 1
ATOM 664 N N . THR A 1 86 ? 5.011 8.050 15.194 1.00 72.44 86 THR A N 1
ATOM 665 C CA . THR A 1 86 ? 4.116 7.206 14.368 1.00 72.44 86 THR A CA 1
ATOM 666 C C . THR A 1 86 ? 4.025 5.752 14.840 1.00 72.44 86 THR A C 1
ATOM 668 O O . THR A 1 86 ? 2.973 5.130 14.730 1.00 72.44 86 THR A O 1
ATOM 671 N N . ALA A 1 87 ? 5.118 5.200 15.372 1.00 81.50 87 ALA A N 1
ATOM 672 C CA . ALA A 1 87 ? 5.151 3.823 15.868 1.00 81.50 87 ALA A CA 1
ATOM 673 C C . ALA A 1 87 ? 4.552 3.674 17.279 1.00 81.50 87 ALA A C 1
ATOM 675 O O . ALA A 1 87 ? 4.177 2.572 17.676 1.00 81.50 87 ALA A O 1
ATOM 676 N N . GLY A 1 88 ? 4.443 4.769 18.035 1.00 83.69 88 GLY A N 1
ATOM 677 C CA . GLY A 1 88 ? 3.927 4.768 19.400 1.00 83.69 88 GLY A CA 1
ATOM 678 C C . GLY A 1 88 ? 2.488 4.260 19.513 1.00 83.69 88 GLY A C 1
ATOM 679 O O . GLY A 1 88 ? 2.242 3.331 20.286 1.00 83.69 88 GLY A O 1
ATOM 680 N N . PRO A 1 89 ? 1.543 4.763 18.698 1.00 83.81 89 PRO A N 1
ATOM 681 C CA . PRO A 1 89 ? 0.179 4.259 18.704 1.00 83.81 89 PRO A CA 1
ATOM 682 C C . PRO A 1 89 ? 0.052 2.783 18.322 1.00 83.81 89 PRO A C 1
ATOM 684 O O . PRO A 1 89 ? -0.820 2.100 18.853 1.00 83.81 89 PRO A O 1
ATOM 687 N N . LEU A 1 90 ? 0.936 2.263 17.459 1.00 86.00 90 LEU A N 1
ATOM 688 C CA . LEU A 1 90 ? 0.980 0.826 17.161 1.00 86.00 90 LEU A CA 1
ATOM 689 C C . LEU A 1 90 ? 1.377 0.022 18.405 1.00 86.00 90 LEU A C 1
ATOM 691 O O . LEU A 1 90 ? 0.769 -1.007 18.688 1.00 86.00 90 LEU A O 1
ATOM 695 N N . ALA A 1 91 ? 2.368 0.496 19.164 1.00 86.38 91 ALA A N 1
ATOM 696 C CA . ALA A 1 91 ? 2.795 -0.158 20.398 1.00 86.38 91 ALA A CA 1
ATOM 697 C C . ALA A 1 91 ? 1.699 -0.133 21.478 1.00 86.38 91 ALA A C 1
ATOM 699 O O . ALA A 1 91 ? 1.492 -1.139 22.155 1.00 86.38 91 ALA A O 1
ATOM 700 N N . LEU A 1 92 ? 0.964 0.978 21.607 1.00 87.31 92 LEU A N 1
ATOM 701 C CA . LEU A 1 92 ? -0.174 1.100 22.528 1.00 87.31 92 LEU A CA 1
ATOM 702 C C . LEU A 1 92 ? -1.328 0.166 22.149 1.00 87.31 92 LEU A C 1
ATOM 704 O O . LEU A 1 92 ? -1.942 -0.445 23.018 1.00 87.31 92 LEU A O 1
ATOM 708 N N . ALA A 1 93 ? -1.593 0.019 20.852 1.00 88.12 93 ALA A N 1
ATOM 709 C CA . ALA A 1 93 ? -2.643 -0.852 20.343 1.00 88.12 93 ALA A CA 1
ATOM 710 C C . ALA A 1 93 ? -2.222 -2.327 20.228 1.00 88.12 93 ALA A C 1
ATOM 712 O O . ALA A 1 93 ? -3.023 -3.134 19.764 1.00 88.12 93 ALA A O 1
ATOM 713 N N . ARG A 1 94 ? -1.002 -2.705 20.646 1.00 88.56 94 ARG A N 1
ATOM 714 C CA . ARG A 1 94 ? -0.459 -4.062 20.459 1.00 88.56 94 ARG A CA 1
ATOM 715 C C . ARG A 1 94 ? -1.418 -5.144 20.946 1.00 88.56 94 ARG A C 1
ATOM 717 O O . ARG A 1 94 ? -1.734 -6.044 20.186 1.00 88.56 94 ARG A O 1
ATOM 724 N N . GLU A 1 95 ? -1.921 -5.025 22.171 1.00 87.25 95 GLU A N 1
ATOM 725 C CA . GLU A 1 95 ? -2.835 -6.019 22.758 1.00 87.25 95 GLU A CA 1
ATOM 726 C C . GLU A 1 95 ? -4.153 -6.141 21.985 1.00 87.25 95 GLU A C 1
ATOM 728 O O . GLU A 1 95 ? -4.715 -7.227 21.883 1.00 87.25 95 GLU A O 1
ATOM 733 N N . LEU A 1 96 ? -4.626 -5.038 21.397 1.00 87.19 96 LEU A N 1
ATOM 734 C CA . LEU A 1 96 ? -5.817 -5.031 20.553 1.00 87.19 96 LEU A CA 1
ATOM 735 C C . LEU A 1 96 ? -5.546 -5.588 19.157 1.00 87.19 96 LEU A C 1
ATOM 737 O O . LEU A 1 96 ? -6.496 -5.987 18.497 1.00 87.19 96 LEU A O 1
ATOM 741 N N . LEU A 1 97 ? -4.302 -5.573 18.681 1.00 87.88 97 LEU A N 1
ATOM 742 C CA . LEU A 1 97 ? -3.926 -6.029 17.343 1.00 87.88 97 LEU A CA 1
ATOM 743 C C . LEU A 1 97 ? -3.488 -7.495 17.313 1.00 87.88 97 LEU A C 1
ATOM 745 O O . LEU A 1 97 ? -3.651 -8.132 16.282 1.00 87.88 97 LEU A O 1
ATOM 749 N N . THR A 1 98 ? -2.947 -8.023 18.414 1.00 86.19 98 THR A N 1
ATOM 750 C CA . THR A 1 98 ? -2.328 -9.359 18.480 1.00 86.19 98 THR A CA 1
ATOM 751 C C . THR A 1 98 ? -3.147 -10.381 19.274 1.00 86.19 98 THR A C 1
ATOM 753 O O . THR A 1 98 ? -2.578 -11.296 19.864 1.00 86.19 98 THR A O 1
ATOM 756 N N . ASP A 1 99 ? -4.466 -10.220 19.372 1.00 85.88 99 ASP A N 1
ATOM 757 C CA . ASP A 1 99 ? -5.343 -11.230 19.994 1.00 85.88 99 ASP A CA 1
ATOM 758 C C . ASP A 1 99 ? -5.595 -12.446 19.079 1.00 85.88 99 ASP A C 1
ATOM 760 O O . ASP A 1 99 ? -6.123 -13.461 19.532 1.00 85.88 99 ASP A O 1
ATOM 764 N N . ASN A 1 100 ? -5.210 -12.351 17.805 1.00 86.50 100 ASN A N 1
ATOM 765 C CA . ASN A 1 100 ? -5.178 -13.430 16.830 1.00 86.50 100 ASN A CA 1
ATOM 766 C C . ASN A 1 100 ? -3.983 -13.251 15.871 1.00 86.50 100 ASN A C 1
ATOM 768 O O . ASN A 1 100 ? -3.329 -12.208 15.867 1.00 86.50 100 ASN A O 1
ATOM 772 N N . ASP A 1 101 ? -3.713 -14.274 15.058 1.00 84.88 101 ASP A N 1
ATOM 773 C CA . ASP A 1 101 ? -2.639 -14.265 14.052 1.00 84.88 101 ASP A CA 1
ATOM 774 C C . ASP A 1 101 ? -3.112 -13.741 12.674 1.00 84.88 101 ASP A C 1
ATOM 776 O O . ASP A 1 101 ? -2.466 -13.986 11.651 1.00 84.88 101 ASP A O 1
ATOM 780 N N . GLU A 1 102 ? -4.263 -13.055 12.594 1.00 89.38 102 GLU A N 1
ATOM 781 C CA . GLU A 1 102 ? -4.708 -12.451 11.335 1.00 89.38 102 GLU A CA 1
ATOM 782 C C . GLU A 1 102 ? -3.887 -11.192 11.004 1.00 89.38 102 GLU A C 1
ATOM 784 O O . GLU A 1 102 ? -3.543 -10.410 11.893 1.00 89.38 102 GLU A O 1
ATOM 789 N N . PRO A 1 103 ? -3.613 -10.921 9.715 1.00 90.56 103 PRO A N 1
ATOM 790 C CA . PRO A 1 103 ? -3.014 -9.653 9.325 1.00 90.56 103 PRO A CA 1
ATOM 791 C C . PRO A 1 103 ? -3.978 -8.487 9.574 1.00 90.56 103 PRO A C 1
ATOM 793 O O . PRO A 1 103 ? -5.202 -8.641 9.528 1.00 90.56 103 PRO A O 1
ATOM 796 N N . PHE A 1 104 ? -3.415 -7.297 9.773 1.00 93.38 104 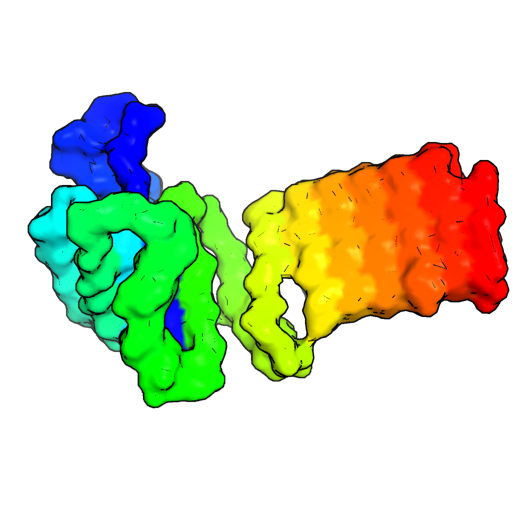PHE A N 1
ATOM 797 C CA . PHE A 1 104 ? -4.166 -6.065 9.993 1.00 93.38 104 PHE A CA 1
ATOM 798 C C . PHE A 1 104 ? -3.674 -4.935 9.088 1.00 93.38 104 PHE A C 1
ATOM 800 O O . PHE A 1 104 ? -2.514 -4.895 8.679 1.00 93.38 104 PHE A O 1
ATOM 807 N N . PHE A 1 105 ? -4.560 -3.988 8.789 1.00 92.75 105 PHE A N 1
ATOM 808 C CA . PHE A 1 105 ? -4.207 -2.787 8.032 1.00 92.75 105 PHE A CA 1
ATOM 809 C C . PHE A 1 105 ? -3.684 -1.680 8.949 1.00 92.75 105 PHE A C 1
ATOM 811 O O . PHE A 1 105 ? -4.150 -1.537 10.077 1.00 92.75 105 PHE A O 1
ATOM 818 N N . VAL A 1 106 ? -2.765 -0.853 8.448 1.00 91.81 106 VAL A N 1
ATOM 819 C CA . VAL A 1 106 ? -2.331 0.388 9.109 1.00 91.81 106 VAL A CA 1
ATOM 820 C C . VAL A 1 106 ? -2.438 1.537 8.117 1.00 91.81 106 VAL A C 1
ATOM 822 O O . VAL A 1 106 ? -1.860 1.467 7.034 1.00 91.81 106 VAL A O 1
ATOM 825 N N . LEU A 1 107 ? -3.178 2.586 8.473 1.00 89.81 107 LEU A N 1
ATOM 826 C CA . LEU A 1 107 ? -3.478 3.713 7.587 1.00 89.81 107 LEU A CA 1
ATOM 827 C C . LEU A 1 107 ? -3.325 5.056 8.298 1.00 89.81 107 LEU A C 1
ATOM 829 O O . LEU A 1 107 ? -3.449 5.154 9.517 1.00 89.81 107 LEU A O 1
ATOM 833 N N . ASN A 1 108 ? -3.117 6.114 7.517 1.00 88.19 108 ASN A N 1
ATOM 834 C CA . ASN A 1 108 ? -3.222 7.489 7.999 1.00 88.19 108 ASN A CA 1
ATOM 835 C C . ASN A 1 108 ? -4.649 8.011 7.788 1.00 88.19 108 ASN A C 1
ATOM 837 O O . ASN A 1 108 ? -5.231 7.844 6.717 1.00 88.19 108 ASN A O 1
ATOM 841 N N . SER A 1 109 ? -5.200 8.703 8.786 1.00 86.56 109 SER A N 1
ATOM 842 C CA . SER A 1 109 ? -6.581 9.222 8.757 1.00 86.56 109 SER A CA 1
ATOM 843 C C . SER A 1 109 ? -6.866 10.294 7.701 1.00 86.56 109 SER A C 1
ATOM 845 O O . SER A 1 109 ? -8.018 10.667 7.512 1.00 86.56 109 SER A O 1
ATOM 847 N N . ASP A 1 110 ? -5.846 10.819 7.027 1.00 81.94 110 ASP A N 1
ATOM 848 C CA . ASP A 1 110 ? -5.964 11.912 6.063 1.00 81.94 110 ASP A CA 1
ATOM 849 C C . ASP A 1 110 ? -5.731 11.508 4.607 1.00 81.94 110 ASP A C 1
ATOM 851 O O . ASP A 1 110 ? -5.674 12.376 3.735 1.00 81.94 110 ASP A O 1
ATOM 855 N N . VAL A 1 111 ? -5.617 10.209 4.340 1.00 80.62 111 VAL A N 1
ATOM 856 C CA . VAL A 1 111 ? -5.491 9.677 2.985 1.00 80.62 111 VAL A CA 1
ATOM 857 C C . VAL A 1 111 ? -6.873 9.298 2.455 1.00 80.62 111 VAL A C 1
ATOM 859 O O . VAL A 1 111 ? -7.616 8.563 3.100 1.00 80.62 111 VAL A O 1
ATOM 862 N N . ILE A 1 112 ? -7.226 9.812 1.278 1.00 78.38 112 ILE A N 1
ATOM 863 C CA . ILE A 1 112 ? -8.477 9.493 0.584 1.00 78.38 112 ILE A CA 1
ATOM 864 C C . ILE A 1 112 ? -8.104 8.915 -0.774 1.00 78.38 112 ILE A C 1
ATOM 866 O O . ILE A 1 112 ? -7.656 9.648 -1.654 1.00 78.38 112 ILE A O 1
ATOM 870 N N . CYS A 1 113 ? -8.272 7.610 -0.939 1.00 71.06 113 CYS A N 1
ATOM 871 C CA . CYS A 1 113 ? -8.137 6.944 -2.228 1.00 71.06 113 CYS A CA 1
ATOM 872 C C . CYS A 1 113 ? -8.840 5.587 -2.213 1.00 71.06 113 CYS A C 1
ATOM 874 O O . CYS A 1 113 ? -9.045 4.991 -1.153 1.00 71.06 113 CYS A O 1
ATOM 876 N N . ASP A 1 114 ? -9.163 5.096 -3.406 1.00 72.56 114 ASP A N 1
ATOM 877 C CA . ASP A 1 114 ? -9.725 3.767 -3.631 1.00 72.56 114 ASP A CA 1
ATOM 878 C C . ASP A 1 114 ? -8.616 2.711 -3.524 1.00 72.56 114 ASP A C 1
ATOM 880 O O . ASP A 1 114 ? -8.148 2.157 -4.518 1.00 72.56 114 ASP A O 1
ATOM 884 N N . PHE A 1 115 ? -8.127 2.473 -2.304 1.00 75.25 115 PHE A N 1
ATOM 885 C CA . PHE A 1 115 ? -7.147 1.418 -2.070 1.00 75.25 115 PHE A CA 1
ATOM 886 C C . PHE A 1 115 ? -7.750 0.045 -2.414 1.00 75.25 115 PHE A C 1
ATOM 888 O O . PHE A 1 115 ? -8.853 -0.267 -1.952 1.00 75.25 115 PHE A O 1
ATOM 895 N N . PRO A 1 116 ? -7.026 -0.823 -3.147 1.00 81.06 116 PRO A N 1
ATOM 896 C CA . PRO A 1 116 ? -7.491 -2.168 -3.468 1.00 81.06 116 PRO A CA 1
ATOM 897 C C . PRO A 1 116 ? -7.283 -3.109 -2.267 1.00 81.06 116 PRO A C 1
ATOM 899 O O . PRO A 1 116 ? -6.489 -4.045 -2.323 1.00 81.06 116 PRO A O 1
ATOM 902 N N . PHE A 1 117 ? -7.964 -2.848 -1.144 1.00 86.56 117 PHE A N 1
ATOM 903 C CA . PHE A 1 117 ? -7.746 -3.541 0.135 1.00 86.56 117 PHE A CA 1
ATOM 904 C C . PHE A 1 117 ? -7.893 -5.062 0.042 1.00 86.56 117 PHE A C 1
ATOM 906 O O . PHE A 1 117 ? -7.100 -5.789 0.638 1.00 86.56 117 PHE A O 1
ATOM 913 N N . GLU A 1 118 ? -8.865 -5.556 -0.728 1.00 86.00 118 GLU A N 1
ATOM 914 C CA . GLU A 1 118 ? -9.032 -6.994 -0.953 1.00 86.00 118 GLU A CA 1
ATOM 915 C C . GLU A 1 118 ? -7.820 -7.611 -1.652 1.00 86.00 118 GLU A C 1
ATOM 917 O O . GLU A 1 118 ? -7.360 -8.687 -1.267 1.00 86.00 118 GLU A O 1
ATOM 922 N N . ASP A 1 119 ? -7.286 -6.940 -2.671 1.00 80.38 119 ASP A N 1
ATOM 923 C CA . ASP A 1 119 ? -6.141 -7.440 -3.425 1.00 80.38 119 ASP A CA 1
ATOM 924 C C . ASP A 1 119 ? -4.857 -7.311 -2.614 1.00 80.38 119 ASP A C 1
ATOM 926 O O . ASP A 1 119 ? -4.055 -8.242 -2.606 1.00 80.38 119 ASP A O 1
ATOM 930 N N . MET A 1 120 ? -4.702 -6.226 -1.848 1.00 84.19 120 MET A N 1
ATOM 931 C CA . MET A 1 120 ? -3.625 -6.084 -0.866 1.00 84.19 120 MET A CA 1
ATOM 932 C C . MET A 1 120 ? -3.664 -7.217 0.159 1.00 84.19 120 MET A C 1
ATOM 934 O O . MET A 1 120 ? -2.626 -7.793 0.470 1.00 84.19 120 MET A O 1
ATOM 938 N N . LEU A 1 121 ? -4.850 -7.586 0.646 1.00 86.19 121 LEU A N 1
ATOM 939 C CA . LEU A 1 121 ? -5.014 -8.673 1.602 1.00 86.19 121 LEU A CA 1
ATOM 940 C C . LEU A 1 121 ? -4.709 -10.043 0.991 1.00 86.19 121 LEU A C 1
ATOM 942 O O . LEU A 1 121 ? -3.992 -10.841 1.599 1.00 86.19 121 LEU A O 1
ATOM 946 N N . LYS A 1 122 ? -5.252 -10.333 -0.199 1.00 83.38 122 LYS A N 1
ATOM 947 C CA . LYS A 1 122 ? -4.970 -11.573 -0.944 1.00 83.38 122 LYS A CA 1
ATOM 948 C C . LYS A 1 122 ? -3.476 -11.694 -1.206 1.00 83.38 122 LYS A C 1
ATOM 950 O O . LYS A 1 122 ? -2.896 -12.747 -0.952 1.00 83.38 122 LYS A O 1
ATOM 955 N N . PHE A 1 123 ? -2.858 -10.607 -1.661 1.00 79.44 123 PHE A N 1
ATOM 956 C CA . PHE A 1 123 ? -1.427 -10.528 -1.887 1.00 79.44 123 PHE A CA 1
ATOM 957 C C . PHE A 1 123 ? -0.648 -10.790 -0.592 1.00 79.44 123 PHE A C 1
ATOM 959 O O . PHE A 1 123 ? 0.231 -11.655 -0.582 1.00 79.44 123 PHE A O 1
ATOM 966 N N . HIS A 1 124 ? -1.024 -10.128 0.507 1.00 84.12 124 HIS A N 1
ATOM 967 C CA . HIS A 1 124 ? -0.378 -10.287 1.805 1.00 84.12 124 HIS A CA 1
ATOM 968 C C . HIS A 1 124 ? -0.403 -11.738 2.299 1.00 84.12 124 HIS A C 1
ATOM 970 O O . HIS A 1 124 ? 0.632 -12.336 2.607 1.00 84.12 124 HIS A O 1
ATOM 976 N N . LYS A 1 125 ? -1.595 -12.347 2.276 1.00 83.31 125 LYS A N 1
ATOM 977 C CA . LYS A 1 125 ? -1.802 -13.753 2.643 1.00 83.31 125 LYS A CA 1
ATOM 978 C C . LYS A 1 125 ? -1.040 -14.711 1.725 1.00 83.31 125 LYS A C 1
ATOM 980 O O . LYS A 1 125 ? -0.488 -15.694 2.207 1.00 83.31 125 LYS A O 1
ATOM 985 N N . HIS A 1 126 ? -0.988 -14.436 0.420 1.00 74.94 126 HIS A N 1
ATOM 986 C CA . HIS A 1 126 ? -0.305 -15.296 -0.547 1.00 74.94 126 HIS A CA 1
ATOM 987 C C . HIS A 1 126 ? 1.217 -15.290 -0.369 1.00 74.94 126 HIS A C 1
ATOM 989 O O . HIS A 1 126 ? 1.855 -16.335 -0.483 1.00 74.94 126 HIS A O 1
ATOM 995 N N . HIS A 1 127 ? 1.819 -14.130 -0.091 1.00 71.31 127 HIS A N 1
ATOM 996 C CA . HIS A 1 127 ? 3.272 -14.042 0.034 1.00 71.31 127 HIS A CA 1
ATOM 997 C C . HIS A 1 127 ? 3.803 -14.516 1.398 1.00 71.31 127 HIS A C 1
ATOM 999 O O . HIS A 1 127 ? 4.986 -14.862 1.486 1.00 71.31 127 HIS A O 1
ATOM 1005 N N . GLY A 1 128 ? 2.971 -14.490 2.451 1.00 70.25 128 GLY A N 1
ATOM 1006 C CA . GLY A 1 128 ? 3.276 -15.016 3.789 1.00 70.25 128 GLY A CA 1
ATOM 1007 C C . GLY A 1 128 ? 4.494 -14.374 4.466 1.00 70.25 128 GLY A C 1
ATOM 1008 O O . GLY A 1 128 ? 5.377 -15.087 4.932 1.00 70.25 128 GLY A O 1
ATOM 1009 N N . ARG A 1 129 ? 4.595 -13.037 4.449 1.00 77.12 129 ARG A N 1
ATOM 1010 C CA . ARG A 1 129 ? 5.715 -12.253 5.024 1.00 77.12 129 ARG A CA 1
ATOM 1011 C C . ARG A 1 129 ? 5.211 -11.181 5.976 1.00 77.12 129 ARG A C 1
ATOM 1013 O O . ARG A 1 129 ? 4.014 -10.958 6.075 1.00 77.12 129 ARG A O 1
ATOM 1020 N N . GLU A 1 130 ? 6.150 -10.481 6.595 1.00 78.94 130 GLU A N 1
ATOM 1021 C CA . GLU A 1 130 ? 5.960 -9.551 7.701 1.00 78.94 130 GLU A CA 1
ATOM 1022 C C . GLU A 1 130 ? 5.174 -8.280 7.337 1.00 78.94 130 GLU A C 1
ATOM 1024 O O . GLU A 1 130 ? 4.554 -7.690 8.215 1.00 78.94 130 GLU A O 1
ATOM 1029 N N . GLY A 1 131 ? 5.164 -7.837 6.073 1.00 81.25 131 GLY A N 1
ATOM 1030 C CA . GLY A 1 131 ? 4.438 -6.620 5.701 1.00 81.25 131 GLY A CA 1
ATOM 1031 C C . GLY A 1 131 ? 4.306 -6.366 4.202 1.00 81.25 131 GLY A C 1
ATOM 1032 O O . GLY A 1 131 ? 5.084 -6.864 3.388 1.00 81.25 131 GLY A O 1
ATOM 1033 N N . THR A 1 132 ? 3.312 -5.549 3.857 1.00 78.62 132 THR A N 1
ATOM 1034 C CA . THR A 1 132 ? 3.033 -5.048 2.506 1.00 78.62 132 THR A CA 1
ATOM 1035 C C . THR A 1 132 ? 2.904 -3.529 2.568 1.00 78.62 132 THR A C 1
ATOM 1037 O O . THR A 1 132 ? 2.134 -3.020 3.378 1.00 78.62 132 THR A O 1
ATOM 1040 N N . ILE A 1 133 ? 3.627 -2.799 1.713 1.00 77.06 133 ILE A N 1
ATOM 1041 C CA . ILE A 1 133 ? 3.548 -1.333 1.625 1.00 77.06 133 ILE A CA 1
ATOM 1042 C C . ILE A 1 133 ? 3.249 -0.950 0.177 1.00 77.06 133 ILE A C 1
ATOM 1044 O O . ILE A 1 133 ? 3.910 -1.432 -0.742 1.00 77.06 133 ILE A O 1
ATOM 1048 N N . VAL A 1 134 ? 2.263 -0.076 -0.016 1.00 72.94 134 VAL A N 1
ATOM 1049 C CA . VAL A 1 134 ? 1.876 0.464 -1.324 1.00 72.94 134 VAL A CA 1
ATOM 1050 C C . VAL A 1 134 ? 1.841 1.986 -1.219 1.00 72.94 134 VAL A C 1
ATOM 1052 O O . VAL A 1 134 ? 1.176 2.531 -0.339 1.00 72.94 134 VAL A O 1
ATOM 1055 N N . ASP A 1 135 ? 2.574 2.671 -2.096 1.00 73.56 135 ASP A N 1
ATOM 1056 C CA . ASP A 1 135 ? 2.494 4.128 -2.222 1.00 73.56 135 ASP A CA 1
ATOM 1057 C C . ASP A 1 135 ? 1.186 4.530 -2.937 1.00 73.56 135 ASP A C 1
ATOM 1059 O O . ASP A 1 135 ? 0.830 3.896 -3.931 1.00 73.56 135 ASP A O 1
ATOM 1063 N N . PRO A 1 136 ? 0.465 5.581 -2.494 1.00 67.81 136 PRO A N 1
ATOM 1064 C CA . PRO A 1 136 ? -0.825 5.976 -3.076 1.00 67.81 136 PRO A CA 1
ATOM 1065 C C . PRO A 1 136 ? -0.754 6.416 -4.545 1.00 67.81 136 PRO A C 1
ATOM 1067 O O . PRO A 1 136 ? -1.779 6.471 -5.216 1.00 67.81 136 PRO A O 1
ATOM 1070 N N . THR A 1 137 ? 0.433 6.761 -5.049 1.00 76.81 137 THR A N 1
ATOM 1071 C CA . THR A 1 137 ? 0.637 7.123 -6.459 1.00 76.81 137 THR A CA 1
ATOM 1072 C C . THR A 1 137 ? 1.100 5.950 -7.319 1.00 76.81 137 THR A C 1
ATOM 1074 O O . THR A 1 137 ? 1.303 6.122 -8.522 1.00 76.81 137 THR A O 1
ATOM 1077 N N . ALA A 1 138 ? 1.293 4.769 -6.726 1.00 80.75 138 ALA A N 1
ATOM 1078 C CA . ALA A 1 138 ? 1.623 3.573 -7.475 1.00 80.75 138 ALA A CA 1
ATOM 1079 C C . ALA A 1 138 ? 0.394 3.058 -8.234 1.00 80.75 138 ALA A C 1
ATOM 1081 O O . ALA A 1 138 ? -0.709 2.978 -7.697 1.00 80.75 138 ALA A O 1
ATOM 1082 N N . VAL A 1 139 ? 0.601 2.669 -9.487 1.00 83.56 139 VAL A N 1
ATOM 1083 C CA . VAL A 1 139 ? -0.413 2.036 -10.331 1.00 83.56 139 VAL A CA 1
ATOM 1084 C C . VAL A 1 139 ? -0.032 0.573 -10.499 1.00 83.56 139 VAL A C 1
ATOM 1086 O O . VAL A 1 139 ? 1.079 0.273 -10.934 1.00 83.56 139 VAL A O 1
ATOM 1089 N N . ILE A 1 140 ? -0.945 -0.334 -10.154 1.00 85.00 140 ILE A N 1
ATOM 1090 C CA . ILE A 1 140 ? -0.760 -1.781 -10.305 1.00 85.00 140 ILE A CA 1
ATOM 1091 C C . ILE A 1 140 ? -1.821 -2.295 -11.280 1.00 85.00 140 ILE A C 1
ATOM 1093 O O . ILE A 1 140 ? -3.016 -2.135 -11.038 1.00 85.00 140 ILE A O 1
ATOM 1097 N N . GLY A 1 141 ? -1.371 -2.881 -12.387 1.00 83.94 141 GLY A N 1
ATOM 1098 C CA . GLY A 1 141 ? -2.210 -3.458 -13.430 1.00 83.94 141 GLY A CA 1
ATOM 1099 C C . GLY A 1 141 ? -2.926 -4.733 -12.988 1.00 83.94 141 GLY A C 1
ATOM 1100 O O . GLY A 1 141 ? -2.661 -5.310 -11.928 1.00 83.94 141 GLY A O 1
ATOM 1101 N N . GLN A 1 142 ? -3.834 -5.212 -13.827 1.00 82.19 142 GLN A N 1
ATOM 1102 C CA . GLN A 1 142 ? -4.601 -6.427 -13.578 1.00 82.19 142 GLN A CA 1
ATOM 1103 C C . GLN A 1 142 ? -3.703 -7.667 -13.601 1.00 82.19 142 GLN A C 1
ATOM 1105 O O . GLN A 1 142 ? -2.702 -7.726 -14.312 1.00 82.19 142 GLN A O 1
ATOM 1110 N N . ASN A 1 143 ? -4.080 -8.703 -12.848 1.00 84.31 143 ASN A N 1
ATOM 1111 C CA . ASN A 1 143 ? -3.378 -9.994 -12.817 1.00 84.31 143 ASN A CA 1
ATOM 1112 C C . ASN A 1 143 ? -1.888 -9.915 -12.424 1.00 84.31 143 ASN A C 1
ATOM 1114 O O . ASN A 1 143 ? -1.124 -10.845 -12.701 1.00 84.31 143 ASN A O 1
ATOM 1118 N N . CYS A 1 144 ? -1.461 -8.832 -11.769 1.00 85.12 144 CYS A N 1
ATOM 1119 C CA . CYS A 1 144 ? -0.121 -8.749 -11.207 1.00 85.12 144 CYS A CA 1
ATOM 1120 C C . CYS A 1 144 ? 0.061 -9.761 -10.069 1.00 85.12 144 CYS A C 1
ATOM 1122 O O . CYS A 1 144 ? -0.834 -9.986 -9.255 1.00 85.12 144 CYS A O 1
ATOM 1124 N N . THR A 1 145 ? 1.251 -10.349 -9.969 1.00 82.00 145 THR A N 1
ATOM 1125 C CA . THR A 1 145 ? 1.674 -11.124 -8.797 1.00 82.00 145 THR A CA 1
ATOM 1126 C C . THR A 1 145 ? 2.815 -10.392 -8.123 1.00 82.00 145 THR A C 1
ATOM 1128 O O . THR A 1 145 ? 3.983 -10.561 -8.468 1.00 82.00 145 THR A O 1
ATOM 1131 N N . ILE A 1 146 ? 2.485 -9.567 -7.143 1.00 82.94 146 ILE A N 1
ATOM 1132 C CA . ILE A 1 146 ? 3.504 -9.056 -6.236 1.00 82.94 146 ILE A CA 1
ATOM 1133 C C . ILE A 1 146 ? 3.909 -10.232 -5.334 1.00 82.94 146 ILE A C 1
ATOM 1135 O O . ILE A 1 146 ? 3.147 -11.180 -5.139 1.00 82.94 146 ILE A O 1
ATOM 1139 N N . GLY A 1 147 ? 5.124 -10.226 -4.816 1.00 69.94 147 GLY A N 1
ATOM 1140 C CA . GLY A 1 147 ? 5.701 -11.287 -4.007 1.00 69.94 147 GLY A CA 1
ATOM 1141 C C . GLY A 1 147 ? 6.375 -10.720 -2.761 1.00 69.94 147 GLY A C 1
ATOM 1142 O O . GLY A 1 147 ? 6.351 -9.515 -2.528 1.00 69.94 147 GLY A O 1
ATOM 1143 N N . PRO A 1 148 ? 6.989 -11.573 -1.934 1.00 67.50 148 PRO A N 1
ATOM 1144 C CA . PRO A 1 148 ? 7.562 -11.165 -0.655 1.00 67.50 148 PRO A CA 1
ATOM 1145 C C . PRO A 1 148 ? 8.638 -10.085 -0.799 1.00 67.50 148 PRO A C 1
ATOM 1147 O O . PRO A 1 148 ? 9.397 -10.122 -1.764 1.00 67.50 148 PRO A O 1
ATOM 1150 N N . ASN A 1 149 ? 8.783 -9.209 0.200 1.00 76.12 149 ASN A N 1
ATOM 1151 C CA . ASN A 1 149 ? 9.866 -8.216 0.289 1.00 76.12 149 ASN A CA 1
ATOM 1152 C C . ASN A 1 149 ? 9.935 -7.301 -0.939 1.00 76.12 149 ASN A C 1
ATOM 1154 O O . ASN A 1 149 ? 10.994 -7.138 -1.549 1.00 76.12 149 ASN A O 1
ATOM 1158 N N . VAL A 1 150 ? 8.782 -6.765 -1.334 1.00 81.69 150 VAL A N 1
ATOM 1159 C CA . VAL A 1 150 ? 8.682 -5.832 -2.449 1.00 81.69 150 VAL A CA 1
ATOM 1160 C C . VAL A 1 150 ? 8.401 -4.424 -1.941 1.00 81.69 150 VAL A C 1
ATOM 1162 O O . VAL A 1 150 ? 7.490 -4.224 -1.142 1.00 81.69 150 VAL A O 1
ATOM 1165 N N . THR A 1 151 ? 9.149 -3.456 -2.462 1.00 81.19 151 THR A N 1
ATOM 1166 C CA . THR A 1 151 ? 8.927 -2.025 -2.237 1.00 81.19 151 THR A CA 1
ATOM 1167 C C . THR A 1 151 ? 8.573 -1.366 -3.561 1.00 81.19 151 THR A C 1
ATOM 1169 O O . THR A 1 151 ? 9.342 -1.460 -4.518 1.00 81.19 151 THR A O 1
ATOM 1172 N N . ILE A 1 152 ? 7.430 -0.682 -3.614 1.00 87.88 152 ILE A N 1
ATOM 1173 C CA . ILE A 1 152 ? 6.956 0.058 -4.788 1.00 87.88 152 ILE A CA 1
ATOM 1174 C C . ILE A 1 152 ? 6.939 1.545 -4.427 1.00 87.88 152 ILE A C 1
ATOM 1176 O O . ILE A 1 152 ? 6.185 1.966 -3.552 1.00 87.88 152 ILE A O 1
ATOM 1180 N N . GLY A 1 153 ? 7.813 2.326 -5.059 1.00 84.94 153 GLY A N 1
ATOM 1181 C CA . GLY A 1 153 ? 7.944 3.760 -4.819 1.00 84.94 153 GLY A CA 1
ATOM 1182 C C . GLY A 1 153 ? 6.848 4.606 -5.474 1.00 84.94 153 GLY A C 1
ATOM 1183 O O . GLY A 1 153 ? 6.048 4.133 -6.278 1.00 84.94 153 GLY A O 1
ATOM 1184 N N . ALA A 1 154 ? 6.857 5.901 -5.159 1.00 84.25 154 ALA A N 1
ATOM 1185 C CA . ALA A 1 154 ? 5.903 6.862 -5.705 1.00 84.25 154 ALA A CA 1
ATOM 1186 C C . ALA A 1 154 ? 5.932 6.934 -7.242 1.00 84.25 154 ALA A C 1
ATOM 1188 O O . ALA A 1 154 ? 6.997 6.945 -7.860 1.00 84.25 154 ALA A O 1
ATOM 1189 N N . GLY A 1 155 ? 4.766 7.019 -7.875 1.00 88.25 155 GLY A N 1
ATOM 1190 C CA . GLY A 1 155 ? 4.605 7.124 -9.324 1.00 88.25 155 GLY A CA 1
ATOM 1191 C C . GLY A 1 155 ? 5.085 5.896 -10.096 1.00 88.25 155 GLY A C 1
ATOM 1192 O O . GLY A 1 155 ? 5.284 5.993 -11.306 1.00 88.25 155 GLY A O 1
ATOM 1193 N N . VAL A 1 156 ? 5.322 4.769 -9.416 1.00 93.19 156 VAL A N 1
ATOM 1194 C CA . VAL A 1 156 ? 5.663 3.517 -10.089 1.00 93.19 156 VAL A CA 1
ATOM 1195 C C . VAL A 1 156 ? 4.434 2.960 -10.791 1.00 93.19 156 VAL A C 1
ATOM 1197 O O . VAL A 1 156 ? 3.339 2.952 -10.233 1.00 93.19 156 VAL A O 1
ATOM 1200 N N . VAL A 1 157 ? 4.628 2.460 -12.007 1.00 94.38 157 VAL A N 1
ATOM 1201 C CA . VAL A 1 157 ? 3.579 1.796 -12.783 1.00 94.38 157 VAL A CA 1
ATOM 1202 C C . VAL A 1 157 ? 3.999 0.360 -13.056 1.00 94.38 157 VAL A C 1
ATOM 1204 O O . VAL A 1 157 ? 4.987 0.122 -13.749 1.00 94.38 157 VAL A O 1
ATOM 1207 N N . LEU A 1 158 ? 3.248 -0.596 -12.525 1.00 94.44 158 LEU A N 1
ATOM 1208 C CA . LEU A 1 158 ? 3.325 -2.001 -12.911 1.00 94.44 158 LEU A CA 1
ATOM 1209 C C . LEU A 1 158 ? 2.1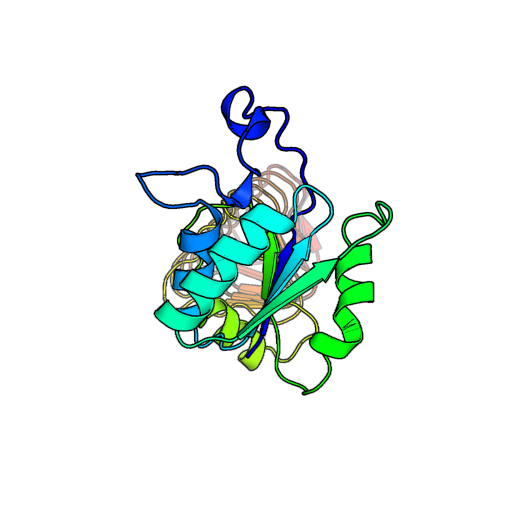66 -2.266 -13.869 1.00 94.44 158 LEU A C 1
ATOM 1211 O O . LEU A 1 158 ? 1.015 -2.084 -13.488 1.00 94.44 158 LEU A O 1
ATOM 1215 N N . GLU A 1 159 ? 2.454 -2.635 -15.113 1.00 95.81 159 GLU A N 1
ATOM 1216 C CA . GLU A 1 159 ? 1.418 -2.984 -16.091 1.00 95.81 159 GLU A CA 1
ATOM 1217 C C . GLU A 1 159 ? 0.869 -4.407 -15.860 1.00 95.81 159 GLU A C 1
ATOM 1219 O O . GLU A 1 159 ? 1.302 -5.129 -14.961 1.00 95.81 159 GLU A O 1
ATOM 1224 N N . ASP A 1 160 ? -0.104 -4.816 -16.671 1.00 93.06 160 ASP A N 1
ATOM 1225 C CA . ASP A 1 160 ? -0.843 -6.062 -16.480 1.00 93.06 160 ASP A CA 1
ATOM 1226 C C . ASP A 1 160 ? 0.058 -7.308 -16.506 1.00 93.06 160 ASP A C 1
ATOM 1228 O O . ASP A 1 160 ? 0.992 -7.451 -17.300 1.00 93.06 160 ASP A O 1
ATOM 1232 N N . GLY A 1 161 ? -0.238 -8.258 -15.621 1.00 90.19 161 GLY A N 1
ATOM 1233 C CA . GLY A 1 161 ? 0.454 -9.543 -15.559 1.00 90.19 161 GLY A CA 1
ATOM 1234 C C . GLY A 1 161 ? 1.894 -9.479 -15.045 1.00 90.19 161 GLY A C 1
ATOM 1235 O O . GLY A 1 161 ? 2.587 -10.497 -15.108 1.00 90.19 161 GLY A O 1
ATOM 1236 N N . VAL A 1 162 ? 2.355 -8.331 -14.539 1.00 94.88 162 VAL A N 1
ATOM 1237 C CA . VAL A 1 162 ? 3.691 -8.181 -13.948 1.00 94.88 162 VAL A CA 1
ATOM 1238 C C . VAL A 1 162 ? 3.830 -9.037 -12.694 1.00 94.88 162 VAL A C 1
ATOM 1240 O O . VAL A 1 162 ? 2.937 -9.107 -11.848 1.00 94.88 162 VAL A O 1
ATOM 1243 N N . ARG A 1 163 ? 4.981 -9.688 -12.542 1.00 92.94 163 ARG A N 1
ATOM 1244 C CA . ARG A 1 163 ? 5.271 -10.555 -11.402 1.00 92.94 163 ARG A CA 1
ATOM 1245 C C . ARG A 1 163 ? 6.581 -10.153 -10.740 1.00 92.94 163 ARG A C 1
ATOM 1247 O O . ARG A 1 163 ? 7.633 -10.286 -11.349 1.00 92.94 163 ARG A O 1
ATOM 1254 N N . ILE A 1 164 ? 6.552 -9.698 -9.494 1.00 91.50 164 ILE A N 1
ATOM 1255 C CA . ILE A 1 164 ? 7.757 -9.199 -8.813 1.00 91.50 164 ILE A CA 1
ATOM 1256 C C . ILE A 1 164 ? 7.917 -9.833 -7.440 1.00 91.50 164 ILE A C 1
ATOM 1258 O O . ILE A 1 164 ? 6.938 -9.973 -6.725 1.00 91.50 164 ILE A O 1
ATOM 1262 N N . LYS A 1 165 ? 9.128 -10.213 -7.029 1.00 87.88 165 LYS A N 1
ATOM 1263 C CA . LYS A 1 165 ? 9.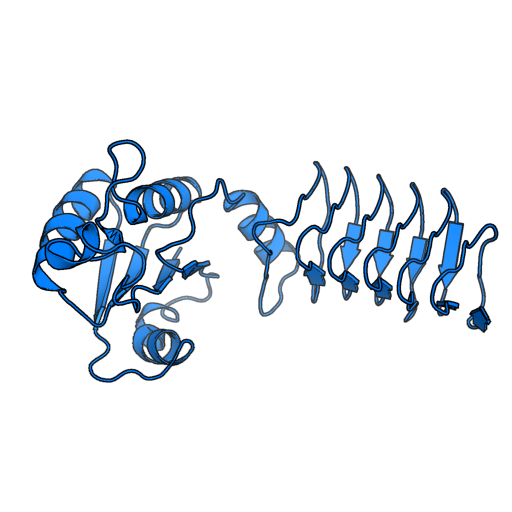400 -10.690 -5.660 1.00 87.88 165 LYS A CA 1
ATOM 1264 C C . LYS A 1 165 ? 10.821 -10.359 -5.228 1.00 87.88 165 LYS A C 1
ATOM 1266 O O . LYS A 1 165 ? 11.761 -10.512 -5.999 1.00 87.88 165 LYS A O 1
ATOM 1271 N N . ARG A 1 166 ? 10.993 -9.982 -3.963 1.00 85.56 166 ARG A N 1
ATOM 1272 C CA . ARG A 1 166 ? 12.266 -9.522 -3.386 1.00 85.56 166 ARG A CA 1
ATOM 1273 C C . ARG A 1 166 ? 12.860 -8.372 -4.199 1.00 85.56 166 ARG A C 1
ATOM 1275 O O . ARG A 1 166 ? 14.035 -8.398 -4.549 1.00 85.56 166 ARG A O 1
ATOM 1282 N N . CYS A 1 167 ? 12.019 -7.407 -4.555 1.00 90.56 167 CYS A N 1
ATOM 1283 C CA . CYS A 1 167 ? 12.385 -6.327 -5.460 1.00 90.56 167 CYS A CA 1
ATOM 1284 C C . CYS A 1 167 ? 12.120 -4.956 -4.856 1.00 90.56 167 CYS A C 1
ATOM 1286 O O . CYS A 1 167 ? 11.092 -4.735 -4.227 1.00 90.56 167 CYS A O 1
ATOM 1288 N N . THR A 1 168 ? 12.992 -4.001 -5.147 1.00 90.69 168 THR A N 1
ATOM 1289 C CA . THR A 1 168 ? 12.727 -2.587 -4.874 1.00 90.69 168 THR A CA 1
ATOM 1290 C C . THR A 1 168 ? 12.573 -1.862 -6.200 1.00 90.69 168 THR A C 1
ATOM 1292 O O . THR A 1 168 ? 13.501 -1.862 -7.004 1.00 90.69 168 THR A O 1
ATOM 1295 N N . VAL A 1 169 ? 11.414 -1.248 -6.430 1.00 94.06 169 VAL A N 1
ATOM 1296 C CA . VAL A 1 169 ? 11.134 -0.421 -7.608 1.00 94.06 169 VAL A CA 1
ATOM 1297 C C . VAL A 1 169 ? 11.040 1.030 -7.161 1.00 94.06 169 VAL A C 1
ATOM 1299 O O . VAL A 1 169 ? 10.140 1.403 -6.407 1.00 94.06 169 VAL A O 1
ATOM 1302 N N . LEU A 1 170 ? 12.007 1.845 -7.578 1.00 92.94 170 LEU A N 1
ATOM 1303 C CA . LEU A 1 170 ? 12.137 3.227 -7.130 1.00 92.94 170 LEU A CA 1
ATOM 1304 C C . LEU A 1 170 ? 11.246 4.182 -7.928 1.00 92.94 170 LEU A C 1
ATOM 1306 O O . LEU A 1 170 ? 10.743 3.856 -9.004 1.00 92.94 170 LEU A O 1
ATOM 1310 N N . LYS A 1 171 ? 11.047 5.376 -7.358 1.00 93.12 171 LYS A N 1
ATOM 1311 C CA . LYS A 1 171 ? 10.096 6.394 -7.820 1.00 93.12 171 LYS A CA 1
ATOM 1312 C C . LYS A 1 171 ? 10.152 6.628 -9.336 1.00 93.12 171 LYS A C 1
ATOM 1314 O O . LYS A 1 171 ? 11.233 6.760 -9.905 1.00 93.12 171 LYS A O 1
ATOM 1319 N N . GLY A 1 172 ? 8.972 6.759 -9.946 1.00 92.25 172 GLY A N 1
ATOM 1320 C CA . GLY A 1 172 ? 8.789 7.126 -11.354 1.00 92.25 172 GLY A CA 1
ATOM 1321 C C . GLY A 1 172 ? 9.103 6.019 -12.359 1.00 92.25 172 GLY A C 1
ATOM 1322 O O . GLY A 1 172 ? 9.087 6.278 -13.559 1.00 92.25 172 GLY A O 1
ATOM 1323 N N . SER A 1 173 ? 9.398 4.807 -11.891 1.00 97.00 173 SER A N 1
ATOM 1324 C CA . SER A 1 173 ? 9.783 3.698 -12.764 1.00 97.00 173 SER A CA 1
ATOM 1325 C C . SER A 1 173 ? 8.579 2.917 -13.273 1.00 97.00 173 SER A C 1
ATOM 1327 O O . SER A 1 173 ? 7.540 2.842 -12.617 1.00 97.00 173 SER A O 1
ATOM 1329 N N . ARG A 1 174 ? 8.721 2.284 -14.434 1.00 97.94 174 ARG A N 1
ATOM 1330 C CA . ARG A 1 174 ? 7.673 1.467 -15.047 1.00 97.94 174 ARG A CA 1
ATOM 1331 C C . ARG A 1 174 ? 8.168 0.057 -15.320 1.00 97.94 174 ARG A C 1
ATOM 1333 O O . ARG A 1 174 ? 9.209 -0.112 -15.945 1.00 97.94 174 ARG A O 1
ATOM 1340 N N . VAL A 1 175 ? 7.385 -0.939 -14.921 1.00 97.69 175 VAL A N 1
ATOM 1341 C CA . VAL A 1 175 ? 7.567 -2.334 -15.332 1.00 97.69 175 VAL A CA 1
ATOM 1342 C C . VAL A 1 175 ? 6.417 -2.694 -16.255 1.00 97.69 175 VAL A C 1
ATOM 1344 O O . VAL A 1 175 ? 5.255 -2.632 -15.851 1.00 97.69 175 VAL A O 1
ATOM 1347 N N . ARG A 1 176 ? 6.738 -3.005 -17.509 1.00 98.06 176 ARG A N 1
ATOM 1348 C CA . ARG A 1 176 ? 5.737 -3.261 -18.540 1.00 98.06 176 ARG A CA 1
ATOM 1349 C C . ARG A 1 176 ? 5.218 -4.697 -18.493 1.00 98.06 176 ARG A C 1
ATOM 1351 O O . ARG A 1 176 ? 5.733 -5.548 -17.769 1.00 98.06 176 ARG A O 1
ATOM 1358 N N . SER A 1 177 ? 4.148 -4.914 -19.248 1.00 97.56 177 SER A N 1
ATOM 1359 C CA . SER A 1 177 ? 3.264 -6.073 -19.129 1.00 97.56 177 SER A CA 1
ATOM 1360 C C . SER A 1 177 ? 4.002 -7.415 -19.197 1.00 97.56 177 SER A C 1
ATOM 1362 O O . SER A 1 177 ? 4.940 -7.592 -19.977 1.00 97.56 177 SER A O 1
ATOM 1364 N N . HIS A 1 178 ? 3.541 -8.373 -18.391 1.00 97.44 178 HIS A N 1
ATOM 1365 C CA . HIS A 1 178 ? 4.024 -9.762 -18.340 1.00 97.44 178 HIS A CA 1
ATOM 1366 C C . HIS A 1 178 ? 5.503 -9.968 -17.972 1.00 97.44 178 HIS A C 1
ATOM 1368 O O . HIS A 1 178 ? 6.023 -11.078 -18.100 1.00 97.44 178 HIS A O 1
ATOM 1374 N N . SER A 1 179 ? 6.177 -8.935 -17.473 1.00 98.00 179 SER A N 1
ATOM 1375 C CA . SER A 1 179 ? 7.563 -9.039 -17.015 1.00 98.00 179 SER A CA 1
ATOM 1376 C C . SER A 1 179 ? 7.668 -9.654 -15.623 1.00 98.00 179 SER A C 1
ATOM 1378 O O . SER A 1 179 ? 6.802 -9.465 -14.761 1.00 98.00 179 SER A O 1
ATOM 1380 N N . TRP A 1 180 ? 8.748 -10.400 -15.396 1.00 97.69 180 TRP A N 1
ATOM 1381 C CA . TRP A 1 180 ? 9.029 -11.089 -14.142 1.00 97.69 180 TRP A CA 1
ATOM 1382 C C . TRP A 1 180 ? 10.366 -10.641 -13.547 1.00 97.69 180 TRP A C 1
ATOM 1384 O O . TRP A 1 180 ? 11.413 -10.753 -14.185 1.00 97.69 180 TRP A O 1
ATOM 1394 N N . LEU A 1 181 ? 10.330 -10.128 -12.316 1.00 97.00 181 LEU A N 1
ATOM 1395 C CA . LEU A 1 181 ? 11.505 -9.651 -11.588 1.00 97.00 181 LEU A CA 1
ATOM 1396 C C . LEU A 1 181 ? 11.648 -10.429 -10.270 1.00 97.00 181 LEU A C 1
ATOM 1398 O O . LEU A 1 181 ? 10.720 -10.494 -9.460 1.00 97.00 181 LEU A O 1
ATOM 1402 N N . GLU A 1 182 ? 12.827 -10.989 -10.018 1.00 95.56 182 GLU A N 1
ATOM 1403 C CA . GLU A 1 182 ? 13.153 -11.697 -8.777 1.00 95.56 182 GLU A CA 1
ATOM 1404 C C . GLU A 1 182 ? 14.479 -11.203 -8.197 1.00 95.56 182 GLU A C 1
ATOM 1406 O O . GLU A 1 182 ? 15.504 -11.261 -8.862 1.00 95.56 182 GLU A O 1
ATOM 1411 N N . SER A 1 183 ? 14.509 -10.792 -6.926 1.00 93.81 183 SER A N 1
ATOM 1412 C CA . SER A 1 183 ? 15.755 -10.359 -6.270 1.00 93.81 183 SER A CA 1
ATOM 1413 C C . SER A 1 183 ? 16.454 -9.223 -7.043 1.00 93.81 183 SER A C 1
ATOM 1415 O O . SER A 1 183 ? 17.617 -9.366 -7.399 1.00 93.81 183 SER A O 1
ATOM 1417 N N . CYS A 1 184 ? 15.755 -8.126 -7.357 1.00 95.62 184 CYS A N 1
ATOM 1418 C CA . CYS A 1 184 ? 16.271 -7.047 -8.223 1.00 95.62 184 CYS A CA 1
ATOM 1419 C C . CYS A 1 184 ? 15.998 -5.642 -7.665 1.00 95.62 184 CYS A C 1
ATOM 1421 O O . CYS A 1 184 ? 15.036 -5.436 -6.926 1.00 95.62 184 CYS A O 1
ATOM 1423 N N . ILE A 1 185 ? 16.792 -4.654 -8.079 1.00 94.38 185 ILE A N 1
ATOM 1424 C CA . ILE A 1 185 ? 16.535 -3.232 -7.809 1.00 94.38 185 ILE A CA 1
ATOM 1425 C C . ILE A 1 185 ? 16.329 -2.511 -9.143 1.00 94.38 185 ILE A C 1
ATOM 1427 O O . ILE A 1 185 ? 17.213 -2.512 -9.994 1.00 94.38 185 ILE A O 1
ATOM 1431 N N . VAL A 1 186 ? 15.171 -1.878 -9.314 1.00 97.00 186 VAL A N 1
ATOM 1432 C CA . VAL A 1 186 ? 14.877 -0.986 -10.442 1.00 97.00 186 VAL A CA 1
ATOM 1433 C C . VAL A 1 186 ? 15.070 0.449 -9.958 1.00 97.00 186 VAL A C 1
ATOM 1435 O O . VAL A 1 186 ? 14.308 0.923 -9.110 1.00 97.00 186 VAL A O 1
ATOM 1438 N N . GLY A 1 187 ? 16.119 1.107 -10.455 1.00 93.69 187 GLY A N 1
ATOM 1439 C CA . GLY A 1 187 ? 16.480 2.482 -10.115 1.00 93.69 187 GLY A CA 1
ATOM 1440 C C . GLY A 1 187 ? 15.460 3.517 -10.588 1.00 93.69 187 GLY A C 1
ATOM 1441 O O . GLY A 1 187 ? 14.536 3.191 -11.322 1.00 93.69 187 GLY A O 1
ATOM 1442 N N . TRP A 1 188 ? 15.604 4.768 -10.141 1.00 96.88 188 TRP A N 1
ATOM 1443 C CA . TRP A 1 188 ? 14.641 5.849 -10.406 1.00 96.88 188 TRP A CA 1
ATOM 1444 C C . TRP A 1 188 ? 14.372 6.066 -11.892 1.00 96.88 188 TRP A C 1
ATOM 1446 O O . TRP A 1 188 ? 15.281 5.932 -12.707 1.00 96.88 188 TRP A O 1
ATOM 1456 N N . SER A 1 189 ? 13.136 6.449 -12.225 1.00 97.19 189 SER A N 1
ATOM 1457 C CA . SER A 1 189 ? 12.724 6.818 -13.589 1.00 97.19 189 SER A CA 1
ATOM 1458 C C . SER A 1 189 ? 13.073 5.773 -14.659 1.00 97.19 189 SER A C 1
ATOM 1460 O O . SER A 1 189 ? 13.195 6.110 -15.831 1.00 97.19 189 SER A O 1
ATOM 1462 N N . SER A 1 190 ? 13.255 4.509 -14.272 1.00 98.06 190 SER A N 1
ATOM 1463 C CA . SER A 1 190 ? 13.673 3.453 -15.194 1.00 98.06 190 SER A CA 1
ATOM 1464 C C . SER A 1 190 ? 12.474 2.774 -15.843 1.00 98.06 190 SER A C 1
ATOM 1466 O O . SER A 1 190 ? 11.381 2.718 -15.276 1.00 98.06 190 SER A O 1
ATOM 1468 N N . SER A 1 191 ? 12.677 2.203 -17.026 1.00 98.00 191 SER A N 1
ATOM 1469 C CA . SER A 1 191 ? 11.664 1.432 -17.736 1.00 98.00 191 SER A CA 1
ATOM 1470 C C . SER A 1 191 ? 12.154 0.016 -17.995 1.00 98.00 191 SER A C 1
ATOM 1472 O O . SER A 1 191 ? 13.189 -0.191 -18.618 1.00 98.00 191 SER A O 1
ATOM 1474 N N . VAL A 1 192 ? 11.394 -0.965 -17.518 1.00 98.19 192 VAL A N 1
ATOM 1475 C CA . VAL A 1 192 ? 11.577 -2.378 -17.839 1.00 98.19 192 VAL A CA 1
ATOM 1476 C C . VAL A 1 192 ? 10.543 -2.765 -18.887 1.00 98.19 192 VAL A C 1
ATOM 1478 O O . VAL A 1 192 ? 9.346 -2.606 -18.644 1.00 98.19 192 VAL A O 1
ATOM 1481 N N . GLY A 1 193 ? 11.013 -3.252 -20.034 1.00 98.00 193 GLY A N 1
ATOM 1482 C CA . GLY A 1 193 ? 10.216 -3.686 -21.177 1.00 98.00 193 GLY A CA 1
ATOM 1483 C C . GLY A 1 193 ? 9.210 -4.794 -20.868 1.00 98.00 193 GLY A C 1
ATOM 1484 O O . GLY A 1 193 ? 9.154 -5.310 -19.752 1.00 98.00 193 GLY A O 1
ATOM 1485 N N . GLN A 1 194 ? 8.380 -5.132 -21.851 1.00 98.25 194 GLN A N 1
ATOM 1486 C CA . GLN A 1 194 ? 7.420 -6.238 -21.800 1.00 98.25 194 GLN A CA 1
ATOM 1487 C C . GLN A 1 194 ? 8.146 -7.577 -21.882 1.00 98.25 194 GLN A C 1
ATOM 1489 O O . GLN A 1 194 ? 9.175 -7.670 -22.546 1.00 98.25 194 GLN A O 1
ATOM 1494 N N . TRP A 1 195 ? 7.604 -8.618 -21.245 1.00 98.00 195 TRP A N 1
ATOM 1495 C CA . TRP A 1 195 ? 8.177 -9.975 -21.285 1.00 98.00 195 TRP A CA 1
ATOM 1496 C C . TRP A 1 195 ? 9.645 -10.056 -20.841 1.00 98.00 195 TRP A C 1
ATOM 1498 O O . TRP A 1 195 ? 10.374 -10.971 -21.220 1.00 98.00 195 TRP A O 1
ATOM 1508 N N . VAL A 1 196 ? 10.088 -9.100 -20.026 1.00 98.31 196 VAL A N 1
ATOM 1509 C CA . VAL A 1 196 ? 11.448 -9.058 -19.500 1.00 98.31 196 VAL A CA 1
ATOM 1510 C C . VAL A 1 196 ? 11.554 -9.962 -18.282 1.00 98.31 196 VAL A C 1
ATOM 1512 O O . VAL A 1 196 ? 10.687 -9.970 -17.405 1.00 98.31 196 VAL A O 1
ATOM 1515 N N . ARG A 1 197 ? 12.664 -10.690 -18.200 1.00 98.19 197 ARG A N 1
ATOM 1516 C CA . ARG A 1 197 ? 13.048 -11.490 -17.041 1.00 98.19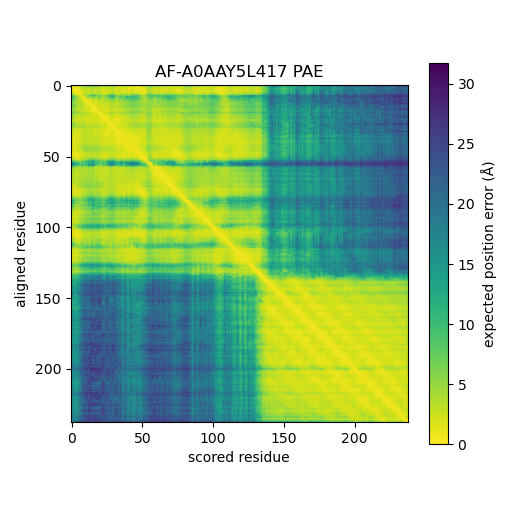 197 ARG A CA 1
ATOM 1517 C C . ARG A 1 197 ? 14.295 -10.893 -16.404 1.00 98.19 197 ARG A C 1
ATOM 1519 O O . ARG A 1 197 ? 15.342 -10.857 -17.038 1.00 98.19 197 ARG A O 1
ATOM 1526 N N . MET A 1 198 ? 14.198 -10.458 -15.151 1.00 97.50 198 MET A N 1
ATOM 1527 C CA . MET A 1 198 ? 15.352 -9.997 -14.370 1.00 97.50 198 MET A CA 1
ATOM 1528 C C . MET A 1 198 ? 15.498 -10.844 -13.111 1.00 97.50 198 MET A C 1
ATOM 1530 O O . MET A 1 198 ? 14.546 -10.971 -12.340 1.00 97.50 198 MET A O 1
ATOM 1534 N N . GLU A 1 199 ? 16.686 -11.394 -12.875 1.00 95.88 199 GLU A N 1
ATOM 1535 C CA . GLU A 1 199 ? 16.966 -12.152 -11.657 1.00 95.88 199 GLU A CA 1
ATOM 1536 C C . GLU A 1 199 ? 18.394 -11.981 -11.121 1.00 95.88 199 GLU A C 1
ATOM 1538 O O . GLU A 1 199 ? 19.217 -11.257 -11.688 1.00 95.88 199 GLU A O 1
ATOM 1543 N N . ASN A 1 200 ? 18.662 -12.639 -9.989 1.00 92.62 200 ASN A N 1
ATOM 1544 C CA . ASN A 1 200 ? 19.993 -12.806 -9.399 1.00 92.62 200 ASN A CA 1
ATOM 1545 C C . ASN A 1 200 ? 20.723 -11.499 -9.037 1.00 92.62 200 ASN A C 1
ATOM 1547 O O . ASN A 1 200 ? 21.890 -11.320 -9.365 1.00 92.62 200 ASN A O 1
ATOM 1551 N N . VAL A 1 201 ? 20.055 -10.589 -8.320 1.00 90.69 201 VAL A N 1
ATOM 1552 C CA . VAL A 1 201 ? 20.643 -9.309 -7.872 1.00 90.69 201 VAL A CA 1
ATOM 1553 C C . VAL A 1 201 ? 20.985 -8.401 -9.056 1.00 90.69 201 VAL A C 1
ATOM 1555 O O . VAL A 1 201 ? 22.022 -7.748 -9.092 1.00 90.69 201 VAL A O 1
ATOM 1558 N N . THR A 1 202 ? 20.084 -8.344 -10.039 1.00 95.50 202 THR A N 1
ATOM 1559 C CA . THR A 1 202 ? 20.165 -7.339 -11.103 1.00 95.50 202 THR A CA 1
ATOM 1560 C C . THR A 1 202 ? 19.781 -5.967 -10.542 1.00 95.50 202 THR A C 1
ATOM 1562 O O . THR A 1 202 ? 18.725 -5.812 -9.919 1.00 95.50 202 THR A O 1
ATOM 1565 N N . VAL A 1 203 ? 20.628 -4.966 -10.769 1.00 95.62 203 VAL A N 1
ATOM 1566 C CA . VAL A 1 203 ? 20.445 -3.586 -10.306 1.00 95.62 203 VAL A CA 1
ATOM 1567 C C . VAL A 1 203 ? 20.483 -2.644 -11.501 1.00 95.62 203 VAL A C 1
ATOM 1569 O O . VAL A 1 203 ? 21.445 -2.640 -12.268 1.00 95.62 203 VAL A O 1
ATOM 1572 N N . LEU A 1 204 ? 19.444 -1.827 -11.641 1.00 97.62 204 LEU A N 1
ATOM 1573 C CA . LEU A 1 204 ? 19.380 -0.747 -12.618 1.00 97.62 204 LEU A CA 1
ATOM 1574 C C . LEU A 1 204 ? 19.666 0.591 -11.928 1.00 97.62 204 LEU A C 1
ATOM 1576 O O . LEU A 1 204 ? 19.117 0.861 -10.857 1.00 97.62 204 LEU A O 1
ATOM 1580 N N . GLY A 1 205 ? 20.513 1.418 -12.541 1.00 94.44 205 GLY A N 1
ATOM 1581 C CA . GLY A 1 205 ? 20.723 2.815 -12.166 1.00 94.44 205 GLY A CA 1
ATOM 1582 C C . GLY A 1 205 ? 19.515 3.707 -12.469 1.00 94.44 205 GLY A C 1
ATOM 1583 O O . GLY A 1 205 ? 18.427 3.229 -12.774 1.00 94.44 205 GLY A O 1
ATOM 1584 N N . GLU A 1 206 ? 19.697 5.021 -12.363 1.00 96.19 206 GLU A N 1
ATOM 1585 C CA . GLU A 1 206 ? 18.673 5.992 -12.766 1.00 96.19 206 GLU A CA 1
ATOM 1586 C C . GLU A 1 206 ? 18.482 5.999 -14.289 1.00 96.19 206 GLU A C 1
ATOM 1588 O O . GLU A 1 206 ? 19.460 5.904 -15.030 1.00 96.19 206 GLU A O 1
ATOM 1593 N N . ASP A 1 207 ? 17.235 6.152 -14.743 1.00 97.00 207 ASP A N 1
ATOM 1594 C CA . ASP A 1 207 ? 16.892 6.369 -16.155 1.00 97.00 207 ASP A CA 1
ATOM 1595 C C . ASP A 1 207 ? 17.460 5.271 -17.074 1.00 97.00 207 ASP A C 1
ATOM 1597 O O . ASP A 1 207 ? 18.043 5.514 -18.131 1.00 97.00 207 ASP A O 1
ATOM 1601 N N . VAL A 1 208 ? 17.341 4.019 -16.627 1.00 98.12 208 VAL A N 1
ATOM 1602 C CA . VAL A 1 208 ? 17.717 2.849 -17.420 1.00 98.12 208 VAL A CA 1
ATOM 1603 C C . VAL A 1 208 ? 16.504 2.334 -18.179 1.00 98.12 208 VAL A C 1
ATOM 1605 O O . VAL A 1 208 ? 15.427 2.153 -17.611 1.00 98.12 208 VAL A O 1
ATOM 1608 N N . ILE A 1 209 ? 16.692 2.036 -19.461 1.00 98.25 209 ILE A N 1
ATOM 1609 C CA . ILE A 1 209 ? 15.678 1.447 -20.332 1.00 98.25 209 ILE A CA 1
ATOM 1610 C C . ILE A 1 209 ? 16.104 0.024 -20.681 1.00 98.25 209 ILE A C 1
ATOM 1612 O O . ILE A 1 209 ? 17.082 -0.181 -21.392 1.00 98.25 209 ILE A O 1
ATOM 1616 N N . VAL A 1 210 ? 15.371 -0.972 -20.204 1.00 98.12 210 VAL A N 1
ATOM 1617 C CA . VAL A 1 210 ? 15.513 -2.362 -20.647 1.00 98.12 210 VAL A CA 1
ATOM 1618 C C . VAL A 1 210 ? 14.469 -2.608 -21.726 1.00 98.12 210 VAL A C 1
ATOM 1620 O O . VAL A 1 210 ? 13.280 -2.449 -21.456 1.00 98.12 210 VAL A O 1
ATOM 1623 N N . ASN A 1 211 ? 14.895 -2.977 -22.933 1.00 98.25 211 ASN A N 1
ATOM 1624 C CA . ASN A 1 211 ? 13.962 -3.260 -24.021 1.00 98.25 211 ASN A CA 1
ATOM 1625 C C . ASN A 1 211 ? 13.138 -4.528 -23.760 1.00 98.25 211 ASN A C 1
ATOM 1627 O O . ASN A 1 211 ? 13.434 -5.319 -22.864 1.00 98.25 211 ASN A O 1
ATOM 1631 N N . ASP A 1 212 ? 12.078 -4.683 -24.546 1.00 98.31 212 ASP A N 1
ATOM 1632 C CA . ASP A 1 212 ? 11.160 -5.813 -24.459 1.00 98.31 212 ASP A CA 1
ATOM 1633 C C . ASP A 1 212 ? 11.892 -7.151 -24.736 1.00 98.31 212 ASP A C 1
ATOM 1635 O O . ASP A 1 212 ? 12.886 -7.194 -25.461 1.00 98.31 212 ASP A O 1
ATOM 1639 N N . GLU A 1 213 ? 11.393 -8.243 -24.150 1.00 97.94 213 GLU A N 1
ATOM 1640 C CA . GLU A 1 213 ? 11.827 -9.635 -24.384 1.00 97.94 213 GLU A CA 1
ATOM 1641 C C . GLU A 1 213 ? 13.274 -9.960 -23.972 1.00 97.94 213 GLU A C 1
ATOM 1643 O O . GLU A 1 213 ? 13.881 -10.920 -24.453 1.00 97.94 213 GLU A O 1
ATOM 1648 N N . LEU A 1 214 ? 13.840 -9.188 -23.044 1.00 97.94 214 LEU A N 1
ATOM 1649 C CA . LEU A 1 214 ? 15.209 -9.394 -22.575 1.00 97.94 214 LEU A CA 1
ATOM 1650 C C . LEU A 1 214 ? 15.304 -10.218 -21.291 1.00 97.94 214 LEU A C 1
ATOM 1652 O O . LEU A 1 214 ? 14.455 -10.155 -20.400 1.00 97.94 214 LEU A O 1
ATOM 1656 N N . TYR A 1 215 ? 16.408 -10.954 -21.174 1.00 97.94 215 TYR A N 1
ATOM 1657 C CA . TYR A 1 215 ? 16.797 -11.674 -19.969 1.00 97.94 215 TYR A CA 1
ATOM 1658 C C . TYR A 1 215 ? 18.031 -11.037 -19.325 1.00 97.94 215 TYR A C 1
ATOM 1660 O O . TYR A 1 215 ? 19.070 -10.941 -19.972 1.00 97.94 215 TYR A O 1
ATOM 1668 N N . LEU A 1 216 ? 17.942 -10.608 -18.064 1.00 97.88 216 LEU A N 1
ATOM 1669 C CA . LEU A 1 216 ? 19.053 -10.061 -17.281 1.00 97.88 216 LEU A CA 1
ATOM 1670 C C . LEU A 1 216 ? 19.276 -10.906 -16.017 1.00 97.88 216 LEU A C 1
ATOM 1672 O O . LEU A 1 216 ? 18.370 -11.082 -15.204 1.00 97.88 216 LEU A O 1
ATOM 1676 N N . ASN A 1 217 ? 20.502 -11.383 -15.828 1.00 96.88 217 ASN A N 1
ATOM 1677 C CA . ASN A 1 217 ? 20.899 -12.248 -14.722 1.00 96.88 217 ASN A CA 1
ATOM 1678 C C . ASN A 1 217 ? 22.132 -11.675 -1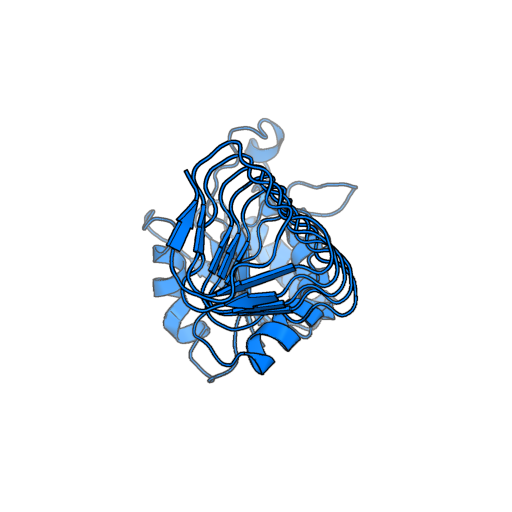4.013 1.00 96.88 217 ASN A C 1
ATOM 1680 O O . ASN A 1 217 ? 23.246 -11.755 -14.528 1.00 96.88 217 ASN A O 1
ATOM 1684 N N . GLY A 1 218 ? 21.937 -11.075 -12.838 1.00 94.06 218 GLY A N 1
ATOM 1685 C CA . GLY A 1 218 ? 23.003 -10.430 -12.062 1.00 94.06 218 GLY A CA 1
ATOM 1686 C C . GLY A 1 218 ? 23.688 -9.260 -12.765 1.00 94.06 218 GLY A C 1
ATOM 1687 O O . GLY A 1 218 ? 24.884 -9.034 -12.577 1.00 94.06 218 GLY A O 1
ATOM 1688 N N . ALA A 1 219 ? 22.953 -8.524 -13.601 1.00 95.69 219 ALA A N 1
ATOM 1689 C CA . ALA A 1 219 ? 23.495 -7.364 -14.297 1.00 95.69 219 ALA A CA 1
ATOM 1690 C C . ALA A 1 219 ? 23.484 -6.120 -13.392 1.00 95.69 219 ALA A C 1
ATOM 1692 O O . ALA A 1 219 ? 22.468 -5.798 -12.783 1.00 95.69 219 ALA A O 1
ATOM 1693 N N . ASN A 1 220 ? 24.591 -5.381 -13.351 1.00 96.06 220 ASN A N 1
ATOM 1694 C CA . ASN A 1 220 ? 24.653 -4.058 -12.727 1.00 96.06 220 ASN A CA 1
ATOM 1695 C C . ASN A 1 220 ? 24.715 -3.007 -13.832 1.00 96.06 220 ASN A C 1
ATOM 1697 O O . ASN A 1 220 ? 25.755 -2.830 -14.466 1.00 96.06 220 ASN A O 1
ATOM 1701 N N . VAL A 1 221 ? 23.597 -2.341 -14.093 1.00 96.94 221 VAL A N 1
ATOM 1702 C CA . VAL A 1 221 ? 23.466 -1.372 -15.182 1.00 96.94 221 VAL A CA 1
ATOM 1703 C C . VAL A 1 221 ? 23.654 0.036 -14.635 1.00 96.94 221 VAL A C 1
ATOM 1705 O O . VAL A 1 221 ? 22.923 0.455 -13.738 1.00 96.94 221 VAL A O 1
ATOM 1708 N N . LEU A 1 222 ? 24.634 0.768 -15.165 1.00 94.75 222 LEU A N 1
ATOM 1709 C CA . LEU A 1 222 ? 24.858 2.163 -14.788 1.00 94.75 222 LEU A CA 1
ATOM 1710 C C . LEU A 1 222 ? 23.722 3.082 -15.283 1.00 94.75 222 LEU A C 1
ATOM 1712 O O . LEU A 1 222 ? 22.968 2.694 -16.175 1.00 94.75 222 LEU A O 1
ATOM 1716 N N . PRO A 1 223 ? 23.578 4.292 -14.711 1.00 97.12 223 PRO A N 1
ATOM 1717 C CA . PRO A 1 223 ? 22.535 5.234 -15.112 1.00 97.12 223 PRO A CA 1
ATOM 1718 C C . PRO A 1 223 ? 22.567 5.629 -16.595 1.00 97.12 223 PRO A C 1
ATOM 1720 O O . PRO A 1 223 ? 23.632 5.645 -17.218 1.00 97.12 223 PRO A O 1
ATOM 1723 N N . HIS A 1 224 ? 21.408 6.027 -17.126 1.00 95.81 224 HIS A N 1
ATOM 1724 C CA . HIS A 1 224 ? 21.221 6.548 -18.488 1.00 95.81 224 HIS A CA 1
ATOM 1725 C C . HIS A 1 224 ? 21.646 5.565 -19.587 1.00 95.81 224 HIS A C 1
ATOM 1727 O O . HIS A 1 224 ? 22.308 5.929 -20.565 1.00 95.81 224 HIS A O 1
ATOM 1733 N N . LYS A 1 225 ? 21.300 4.286 -19.412 1.00 96.94 225 LYS A N 1
ATOM 1734 C CA . LYS A 1 225 ? 21.626 3.212 -20.359 1.00 96.94 225 LYS A CA 1
ATOM 1735 C C . LYS A 1 225 ? 20.378 2.607 -20.960 1.00 96.94 225 LYS A C 1
ATOM 1737 O O . LYS A 1 225 ? 19.373 2.434 -20.282 1.00 96.94 225 LYS A O 1
ATOM 1742 N N . SER A 1 226 ? 20.487 2.217 -22.224 1.00 96.94 226 SER A N 1
ATOM 1743 C CA . SER A 1 226 ? 19.497 1.374 -22.881 1.00 96.94 226 SER A CA 1
ATOM 1744 C C . SER A 1 226 ? 20.098 -0.007 -23.119 1.00 96.94 226 SER A C 1
ATOM 1746 O O . SER A 1 226 ? 21.175 -0.127 -23.702 1.00 96.94 226 SER A O 1
ATOM 1748 N N . ILE A 1 227 ? 19.428 -1.041 -22.619 1.00 97.00 227 ILE A N 1
ATOM 1749 C CA . ILE A 1 227 ? 19.809 -2.437 -22.795 1.00 97.00 227 ILE A CA 1
ATOM 1750 C C . ILE A 1 227 ? 19.012 -2.991 -23.969 1.00 97.00 227 ILE A C 1
ATOM 1752 O O . ILE A 1 227 ? 17.785 -3.064 -23.914 1.00 97.00 227 ILE A O 1
ATOM 1756 N N . THR A 1 228 ? 19.728 -3.374 -25.023 1.00 96.88 228 THR A N 1
ATOM 1757 C CA . THR A 1 228 ? 19.171 -3.944 -26.257 1.00 96.88 228 THR A CA 1
ATOM 1758 C C . THR A 1 228 ? 19.309 -5.458 -26.335 1.00 96.88 228 THR A C 1
ATOM 1760 O O . THR A 1 228 ? 18.586 -6.088 -27.096 1.00 96.88 228 THR A O 1
ATOM 1763 N N . ASP A 1 229 ? 20.216 -6.036 -25.547 1.00 96.81 229 ASP A N 1
ATOM 1764 C CA . ASP A 1 229 ? 20.596 -7.443 -25.627 1.00 96.81 229 ASP A CA 1
ATOM 1765 C C . ASP A 1 229 ? 20.526 -8.112 -24.257 1.00 96.81 229 ASP A C 1
ATOM 1767 O O . ASP A 1 229 ? 20.804 -7.498 -23.223 1.00 96.81 229 ASP A O 1
ATOM 1771 N N . SER A 1 230 ? 20.198 -9.405 -24.256 1.00 96.38 230 SER A N 1
ATOM 1772 C CA . SER A 1 230 ? 20.152 -10.196 -23.028 1.00 96.38 230 SER A CA 1
ATOM 1773 C C . SER A 1 230 ? 21.531 -10.305 -22.367 1.00 96.38 230 SER A C 1
ATOM 1775 O O . SER A 1 230 ? 22.581 -10.354 -23.013 1.00 96.38 230 SER A O 1
ATOM 1777 N N . VAL A 1 231 ? 21.519 -10.374 -21.041 1.00 96.44 231 VAL A N 1
ATOM 1778 C CA . VAL A 1 231 ? 22.679 -10.436 -20.156 1.00 96.44 231 VAL A CA 1
ATOM 1779 C C . VAL A 1 231 ? 22.567 -11.720 -19.329 1.00 96.44 231 VAL A C 1
ATOM 1781 O O . VAL A 1 231 ? 22.107 -11.675 -18.189 1.00 96.44 231 VAL A O 1
ATOM 1784 N N . PRO A 1 232 ? 22.924 -12.883 -19.903 1.00 94.81 232 PRO A N 1
ATOM 1785 C CA . PRO A 1 232 ? 22.742 -14.170 -19.234 1.00 94.81 232 PRO A CA 1
ATOM 1786 C C . PRO A 1 232 ? 23.740 -14.401 -18.093 1.00 94.81 232 PRO A C 1
ATOM 1788 O O . PRO A 1 232 ? 23.469 -15.220 -17.218 1.00 94.81 232 PRO A O 1
ATOM 1791 N N . GLU A 1 233 ? 24.860 -13.676 -18.094 1.00 9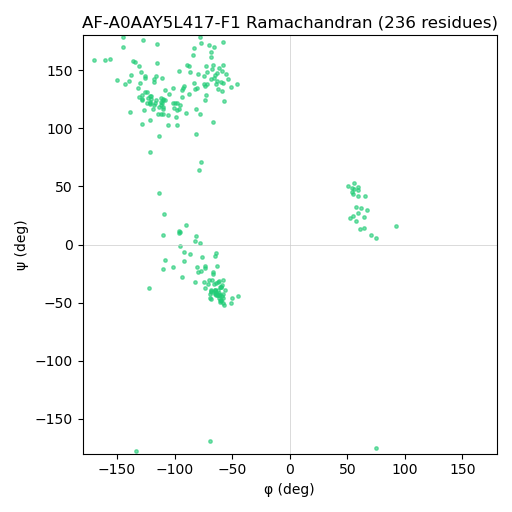4.94 233 GLU A N 1
ATOM 1792 C CA . GLU A 1 233 ? 25.931 -13.785 -17.104 1.00 94.94 233 GLU A CA 1
ATOM 1793 C C . GLU A 1 233 ? 26.109 -12.468 -16.337 1.00 94.94 233 GLU A C 1
ATOM 1795 O O . GLU A 1 233 ? 26.049 -11.398 -16.962 1.00 94.94 233 GLU A O 1
ATOM 1800 N N . PRO A 1 234 ? 26.396 -12.519 -15.021 1.00 94.88 234 PRO A N 1
ATOM 1801 C CA . PRO A 1 234 ? 26.610 -11.326 -14.215 1.00 94.88 234 PRO A CA 1
ATOM 1802 C C . PRO A 1 234 ? 27.727 -10.443 -14.771 1.00 94.88 234 PRO A C 1
ATOM 1804 O O . PRO A 1 234 ? 28.872 -10.872 -14.930 1.00 94.88 234 PRO A O 1
ATOM 1807 N N . ARG A 1 235 ? 27.407 -9.178 -15.046 1.00 94.44 235 ARG A N 1
ATOM 1808 C CA . ARG A 1 235 ? 28.382 -8.176 -15.494 1.00 94.44 235 ARG A CA 1
ATOM 1809 C C . ARG A 1 235 ? 27.918 -6.761 -15.192 1.00 94.44 235 ARG A C 1
ATOM 1811 O O . ARG A 1 235 ? 26.728 -6.498 -15.027 1.00 94.44 235 ARG A O 1
ATOM 1818 N N . ILE A 1 236 ? 28.877 -5.844 -15.172 1.00 93.69 236 ILE A N 1
ATOM 1819 C CA . ILE A 1 236 ? 28.608 -4.409 -15.107 1.00 93.69 236 ILE A CA 1
ATOM 1820 C C . ILE A 1 236 ? 28.435 -3.892 -16.537 1.00 93.69 236 ILE A C 1
ATOM 1822 O O . ILE A 1 236 ? 29.272 -4.162 -17.398 1.00 93.69 236 ILE A O 1
ATOM 1826 N N . ILE A 1 237 ? 27.353 -3.158 -16.786 1.00 91.88 237 ILE A N 1
ATOM 1827 C CA . ILE A 1 237 ? 27.084 -2.489 -18.059 1.00 91.88 237 ILE A CA 1
ATOM 1828 C C . ILE A 1 237 ? 27.338 -1.004 -17.859 1.00 91.88 237 ILE A C 1
ATOM 1830 O O . ILE A 1 237 ? 26.625 -0.345 -17.099 1.00 91.88 237 ILE A O 1
ATOM 1834 N N . MET A 1 238 ? 28.403 -0.529 -18.507 1.00 87.00 238 MET A N 1
ATOM 1835 C CA . MET A 1 238 ? 28.950 0.813 -18.325 1.00 87.00 238 MET A CA 1
ATOM 1836 C C . MET A 1 238 ? 28.366 1.863 -19.247 1.00 87.00 238 MET A C 1
ATOM 1838 O O . MET A 1 238 ? 27.920 1.569 -20.380 1.00 87.00 238 MET A O 1
#